Protein 4E8O (pdb70)

Radius of gyration: 21.88 Å; Cα contacts (8 Å, |Δi|>4): 557; chains: 2; bounding box: 46×59×56 Å

Secondary structure (DSSP, 8-state):
--EEEEPPTT-HHHHHHHHHHHS---HHHHHHHHHHHHT-TTEEEEEEE-TT--EEEEEEEEEE-S--TT--SSSEEEEEEEEE-GGGGGG-HHHHHHHHHHHHHHTTT--E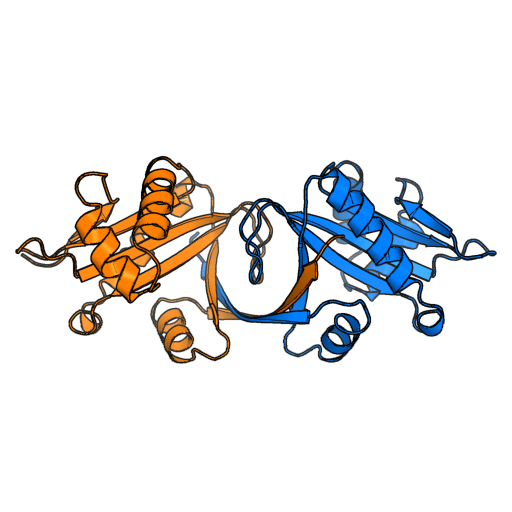EEEEEETT-HHHHHHHHHTT-EEEEEEEEEEEE--/---EEEE--GGGHHHHHHHHHHHS---HHHHHHHHHHHTT-TTEEEEEEE-TT--EEEEEEEEEE-SPPTT-SSSSEEEEEEEEE-GGGGGGTHHHHHHHHHHHHHHHTT--EEEEEEETT-HHHHHHHHHTT-EEEEEEEEEEEE--

CATH classification: 3.40.630.30

Structure (mmCIF, N/CA/C/O backbone):
data_4E8O
#
_entry.id   4E8O
#
_cell.length_a   39.963
_cell.length_b   46.048
_cell.length_c   46.082
_cell.angle_alpha   102.55
_cell.angle_beta   97.13
_cell.angle_gamma   111.21
#
_symmetry.space_group_name_H-M   'P 1'
#
loop_
_entity.id
_entity.type
_entity.pdbx_description
1 polymer "Aac(6')-Ih protein"
2 non-polymer 'CHLORIDE ION'
3 water water
#
loop_
_atom_site.group_PDB
_atom_site.id
_atom_site.type_symbol
_atom_site.label_atom_id
_atom_site.label_alt_id
_atom_site.label_comp_id
_atom_site.label_asym_id
_atom_site.label_entity_id
_atom_site.label_seq_id
_atom_site.pdbx_PDB_ins_code
_atom_site.Cartn_x
_atom_site.Cartn_y
_atom_site.Cartn_z
_atom_site.occupancy
_atom_site.B_iso_or_equiv
_atom_site.auth_seq_id
_atom_site.auth_comp_id
_atom_site.auth_asym_id
_atom_site.auth_atom_id
_atom_site.pdbx_PDB_model_num
ATOM 1 N N . GLY A 1 21 ? 5.238 -65.530 -0.078 1.00 80.47 0 GLY A N 1
ATOM 2 C CA . GLY A 1 21 ? 4.188 -64.632 0.360 1.00 78.79 0 GLY A CA 1
ATOM 3 C C . GLY A 1 21 ? 4.547 -63.177 0.132 1.00 74.34 0 GLY A C 1
ATOM 4 O O . GLY A 1 21 ? 4.926 -62.470 1.068 1.00 74.58 0 GLY A O 1
ATOM 5 N N . MET A 1 22 ? 4.438 -62.729 -1.115 1.00 70.78 1 MET A N 1
ATOM 6 C CA . MET A 1 22 ? 4.710 -61.337 -1.445 1.00 66.10 1 MET A CA 1
ATOM 7 C C . MET A 1 22 ? 3.683 -60.420 -0.784 1.00 64.05 1 MET A C 1
ATOM 8 O O . MET A 1 22 ? 2.496 -60.747 -0.729 1.00 65.72 1 MET A O 1
ATOM 13 N N . ASN A 1 23 ? 4.138 -59.280 -0.273 1.00 60.71 2 ASN A N 1
ATOM 14 C CA . ASN A 1 23 ? 3.222 -58.298 0.298 1.00 57.86 2 ASN A CA 1
ATOM 15 C C . ASN A 1 23 ? 3.245 -56.991 -0.488 1.00 51.17 2 ASN A C 1
ATOM 16 O O . ASN A 1 23 ? 4.314 -56.462 -0.794 1.00 48.68 2 ASN A O 1
ATOM 21 N N . ILE A 1 24 ? 2.061 -56.485 -0.823 1.00 48.48 3 ILE A N 1
ATOM 22 C CA . ILE A 1 24 ? 1.934 -55.224 -1.546 1.00 43.22 3 ILE A CA 1
ATOM 23 C C . ILE A 1 24 ? 1.478 -54.134 -0.585 1.00 41.76 3 ILE A C 1
ATOM 24 O O . ILE A 1 24 ? 0.468 -54.290 0.101 1.00 43.48 3 ILE A O 1
ATOM 29 N N . MET A 1 25 ? 2.223 -53.034 -0.525 1.00 38.98 4 MET A N 1
ATOM 30 C CA . MET A 1 25 ? 1.889 -51.962 0.407 1.00 38.72 4 MET A CA 1
ATOM 31 C C . MET A 1 25 ? 2.096 -50.587 -0.203 1.00 36.29 4 MET A C 1
ATOM 32 O O . MET A 1 25 ? 2.955 -50.412 -1.065 1.00 35.50 4 MET A O 1
ATOM 37 N N . PRO A 1 26 ? 1.296 -49.605 0.237 1.00 36.27 5 PRO A N 1
ATOM 38 C CA . PRO A 1 26 ? 1.568 -48.224 -0.163 1.00 34.94 5 PRO A CA 1
ATOM 39 C C . PRO A 1 26 ? 2.907 -47.783 0.426 1.00 36.29 5 PRO A C 1
ATOM 40 O O . PRO A 1 26 ? 3.307 -48.281 1.482 1.00 37.87 5 PRO A O 1
ATOM 44 N N . ILE A 1 27 ? 3.595 -46.868 -0.249 1.00 34.94 6 ILE A N 1
ATOM 45 C CA . ILE A 1 27 ? 4.949 -46.485 0.148 1.00 34.04 6 ILE A CA 1
ATOM 46 C C . ILE A 1 27 ? 4.957 -45.372 1.202 1.00 34.70 6 ILE A C 1
ATOM 47 O O . ILE A 1 27 ? 4.374 -44.304 0.991 1.00 34.32 6 ILE A O 1
ATOM 52 N N . SER A 1 28 ? 5.624 -45.633 2.327 1.00 36.57 7 SER A N 1
ATOM 53 C CA . SER A 1 28 ? 5.727 -44.672 3.429 1.00 39.49 7 SER A CA 1
ATOM 54 C C . SER A 1 28 ? 6.983 -43.820 3.280 1.00 40.29 7 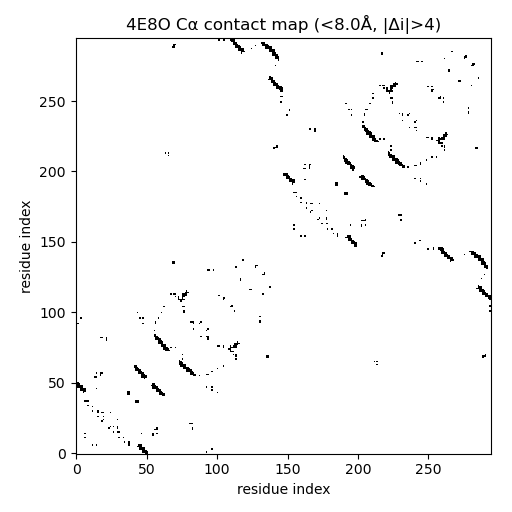SER A C 1
ATOM 55 O O . SER A 1 28 ? 7.870 -44.158 2.498 1.00 39.53 7 SER A O 1
ATOM 58 N N . GLU A 1 29 ? 7.068 -42.729 4.039 1.00 42.28 8 GLU A N 1
ATOM 59 C CA . GLU A 1 29 ? 8.181 -41.786 3.909 1.00 44.39 8 GLU A CA 1
ATOM 60 C C . GLU A 1 29 ? 9.529 -42.408 4.296 1.00 44.62 8 GLU A C 1
ATOM 61 O O . GLU A 1 29 ? 10.586 -41.836 4.017 1.00 45.29 8 GLU A O 1
ATOM 67 N N . SER A 1 30 ? 9.491 -43.583 4.925 1.00 44.24 9 SER A N 1
ATOM 68 C CA . SER A 1 30 ? 10.711 -44.262 5.364 1.00 45.14 9 SER A CA 1
ATOM 69 C C . SER A 1 30 ? 11.151 -45.390 4.424 1.00 42.84 9 SER A C 1
ATOM 70 O O . SER A 1 30 ? 12.081 -46.137 4.739 1.00 45.38 9 SER A O 1
ATOM 73 N N . GLN A 1 31 ? 10.488 -45.508 3.277 1.00 38.73 10 GLN A N 1
ATOM 74 C CA . GLN A 1 31 ? 10.806 -46.545 2.299 1.00 37.10 10 GLN A CA 1
ATOM 75 C C . GLN A 1 31 ? 11.271 -45.936 0.981 1.00 34.68 10 GLN A C 1
ATOM 76 O O . GLN A 1 31 ? 11.106 -46.539 -0.080 1.00 32.74 10 GLN A O 1
ATOM 82 N N . LEU A 1 32 ? 11.847 -44.737 1.056 1.00 34.82 11 LEU A N 1
ATOM 83 C CA . LEU A 1 32 ? 12.338 -44.042 -0.132 1.00 33.07 11 LEU A CA 1
ATOM 84 C C . LEU A 1 32 ? 13.490 -44.809 -0.776 1.00 33.03 11 LEU A C 1
ATOM 85 O O . LEU A 1 32 ? 13.667 -44.764 -1.989 1.00 32.65 11 LEU A O 1
ATOM 90 N N . SER A 1 33 ? 14.261 -45.522 0.040 1.00 34.40 12 SER A N 1
ATOM 91 C CA . SER A 1 33 ? 15.419 -46.274 -0.444 1.00 34.63 12 SER A CA 1
ATOM 92 C C . SER A 1 33 ? 15.015 -47.348 -1.454 1.00 33.61 12 SER A C 1
ATOM 93 O O . SER A 1 33 ? 15.508 -47.362 -2.587 1.00 33.38 12 SER A O 1
ATOM 96 N N . ASP A 1 34 ? 14.117 -48.242 -1.044 1.00 32.92 13 ASP A N 1
ATOM 97 C CA . ASP A 1 34 ? 13.624 -49.303 -1.922 1.00 31.81 13 ASP A CA 1
ATOM 98 C C . ASP A 1 34 ? 12.907 -48.741 -3.144 1.00 32.51 13 ASP A C 1
ATOM 99 O O . ASP A 1 34 ? 13.060 -49.246 -4.262 1.00 33.75 13 ASP A O 1
ATOM 104 N N . TRP A 1 35 ? 12.117 -47.696 -2.919 1.00 31.19 14 TRP A N 1
ATOM 105 C CA . TRP A 1 35 ? 11.388 -47.027 -3.984 1.00 29.37 14 TRP A CA 1
ATOM 106 C C . TRP A 1 35 ? 12.355 -46.403 -4.980 1.00 31.00 14 TRP A C 1
ATOM 107 O O . TRP A 1 35 ? 12.208 -46.592 -6.184 1.00 30.99 14 TRP A O 1
ATOM 118 N N . LEU A 1 36 ? 13.350 -45.675 -4.477 1.00 32.93 15 LEU A N 1
ATOM 119 C CA . LEU A 1 36 ? 14.349 -45.032 -5.336 1.00 34.69 15 LEU A CA 1
ATOM 120 C C . LEU A 1 36 ? 15.100 -46.052 -6.185 1.00 35.86 15 LEU A C 1
ATOM 121 O O . LEU A 1 36 ? 15.277 -45.863 -7.390 1.00 35.22 15 LEU A O 1
ATOM 126 N N . ALA A 1 37 ? 15.529 -47.135 -5.544 1.00 37.35 16 ALA A N 1
ATOM 127 C CA . ALA A 1 37 ? 16.307 -48.180 -6.204 1.00 40.15 16 ALA A CA 1
ATOM 128 C C . ALA A 1 37 ? 15.579 -48.798 -7.401 1.00 40.13 16 ALA A C 1
ATOM 129 O O . ALA A 1 37 ? 16.196 -49.091 -8.424 1.00 42.48 16 ALA A O 1
ATOM 131 N N . LEU A 1 38 ? 14.272 -49.001 -7.269 1.00 37.88 17 LEU A N 1
ATOM 132 C CA . LEU A 1 38 ? 13.470 -49.552 -8.357 1.00 37.08 17 LEU A CA 1
ATOM 133 C C . LEU A 1 38 ? 13.076 -48.462 -9.351 1.00 36.67 17 LEU A C 1
ATOM 134 O O . LEU A 1 38 ? 12.978 -48.708 -10.555 1.00 37.17 17 LEU A O 1
ATOM 139 N N . ARG A 1 39 ? 12.865 -47.254 -8.833 1.00 35.47 18 ARG A N 1
ATOM 140 C CA . ARG A 1 39 ? 12.479 -46.101 -9.645 1.00 35.85 18 ARG A CA 1
ATOM 141 C C . ARG A 1 39 ? 13.617 -45.648 -10.557 1.00 37.50 18 ARG A C 1
ATOM 142 O O . ARG A 1 39 ? 13.373 -45.114 -11.638 1.00 37.38 18 ARG A O 1
ATOM 150 N N . CYS A 1 40 ? 14.858 -45.860 -10.118 1.00 39.74 19 CYS A N 1
ATOM 151 C CA . CYS A 1 40 ? 16.034 -45.517 -10.923 1.00 44.02 19 CYS A CA 1
ATOM 152 C C . CYS A 1 40 ? 16.230 -46.480 -12.091 1.00 46.47 19 CYS A C 1
ATOM 153 O O . CYS A 1 40 ? 16.752 -46.096 -13.135 1.00 49.27 19 CYS A O 1
ATOM 156 N N . LEU A 1 41 ? 15.817 -47.731 -11.912 1.00 45.92 20 LEU A N 1
ATOM 157 C CA . LEU A 1 41 ? 15.900 -48.721 -12.982 1.00 47.02 20 LEU A CA 1
ATOM 158 C C . LEU A 1 41 ? 14.856 -48.426 -14.054 1.00 45.86 20 LEU A C 1
ATOM 159 O O . LEU A 1 41 ? 15.128 -48.538 -15.252 1.00 47.26 20 LEU A O 1
ATOM 164 N N . LEU A 1 42 ? 13.660 -48.045 -13.613 1.00 43.12 21 LEU A N 1
ATOM 165 C CA . LEU A 1 42 ? 12.575 -47.700 -14.528 1.00 42.09 21 LEU A CA 1
ATOM 166 C C . LEU A 1 42 ? 12.864 -46.390 -15.258 1.00 43.79 21 LEU A C 1
ATOM 167 O O . LEU A 1 42 ? 12.721 -46.310 -16.478 1.00 45.85 21 LEU A O 1
ATOM 172 N N . TRP A 1 43 ? 13.280 -45.373 -14.505 1.00 43.56 22 TRP A N 1
ATOM 173 C CA . TRP A 1 43 ? 13.589 -44.063 -15.071 1.00 45.25 22 TRP A CA 1
ATOM 174 C C . TRP A 1 43 ? 14.944 -43.548 -14.576 1.00 47.36 22 TRP A C 1
ATOM 175 O O . TRP A 1 43 ? 15.002 -42.800 -13.597 1.00 46.81 22 TRP A O 1
ATOM 186 N N . PRO A 1 44 ? 16.039 -43.942 -15.253 1.00 49.85 23 PRO A N 1
ATOM 187 C CA . PRO A 1 44 ? 17.375 -43.464 -14.870 1.00 52.64 23 PRO A CA 1
ATOM 188 C C . PRO A 1 44 ? 17.470 -41.935 -14.854 1.00 54.83 23 PRO A C 1
ATOM 189 O O . PRO A 1 44 ? 17.351 -41.290 -15.898 1.00 57.41 23 PRO A O 1
ATOM 193 N N . ASP A 1 45 ? 17.662 -41.376 -13.662 1.00 54.53 24 ASP A N 1
ATOM 194 C CA . ASP A 1 45 ? 17.858 -39.942 -13.463 1.00 57.19 24 ASP A CA 1
ATOM 195 C C . ASP A 1 45 ? 18.700 -39.778 -12.199 1.00 57.39 24 ASP A C 1
ATOM 196 O O . ASP A 1 45 ? 19.157 -40.768 -11.620 1.00 56.08 24 ASP A O 1
ATOM 201 N N . HIS A 1 46 ? 18.900 -38.541 -11.758 1.00 58.74 25 HIS A N 1
ATOM 202 C CA . HIS A 1 46 ? 19.705 -38.301 -10.564 1.00 59.10 25 HIS A CA 1
ATOM 203 C C . HIS A 1 46 ? 18.876 -38.360 -9.275 1.00 55.66 25 HIS A C 1
ATOM 204 O O . HIS A 1 46 ? 17.689 -38.021 -9.271 1.00 52.73 25 HIS A O 1
ATOM 211 N N . GLU A 1 47 ? 19.516 -38.806 -8.194 1.00 56.15 26 GLU A N 1
ATOM 212 C CA . GLU A 1 47 ? 18.822 -39.187 -6.962 1.00 53.48 26 GLU A CA 1
ATOM 213 C C . GLU A 1 47 ? 18.007 -38.070 -6.314 1.00 51.29 26 GLU A C 1
ATOM 214 O O . GLU A 1 47 ? 16.868 -38.290 -5.900 1.00 47.46 26 GLU A O 1
ATOM 220 N N . ASP A 1 48 ? 18.592 -36.879 -6.218 1.00 54.13 27 ASP A N 1
ATOM 221 C CA . ASP A 1 48 ? 17.909 -35.753 -5.583 1.00 54.22 27 ASP A CA 1
ATOM 222 C C . ASP A 1 48 ? 16.682 -35.284 -6.375 1.00 52.27 27 ASP A C 1
ATOM 223 O O . ASP A 1 48 ? 15.717 -34.789 -5.790 1.00 50.52 27 ASP A O 1
ATOM 228 N N . VAL A 1 49 ? 16.723 -35.447 -7.697 1.00 53.32 28 VAL A N 1
ATOM 229 C CA . VAL A 1 49 ? 15.566 -35.165 -8.547 1.00 52.99 28 VAL A CA 1
ATOM 230 C C . VAL A 1 49 ? 14.424 -36.123 -8.214 1.00 49.46 28 VAL A C 1
ATOM 231 O O . VAL A 1 49 ? 13.311 -35.695 -7.898 1.00 48.32 28 VAL A O 1
ATOM 235 N N . HIS A 1 50 ? 14.714 -37.419 -8.307 1.00 48.29 29 HIS A N 1
ATOM 236 C CA . HIS A 1 50 ? 13.783 -38.477 -7.919 1.00 45.13 29 HIS A CA 1
ATOM 237 C C . HIS A 1 50 ? 13.196 -38.217 -6.534 1.00 42.83 29 HIS A C 1
ATOM 238 O O . HIS A 1 50 ? 11.977 -38.143 -6.365 1.00 40.18 29 HIS A O 1
ATOM 245 N N . LEU A 1 51 ? 14.084 -38.080 -5.553 1.00 44.18 30 LEU A N 1
ATOM 246 C CA . LEU A 1 51 ? 13.708 -37.997 -4.141 1.00 43.38 30 LEU A CA 1
ATOM 247 C C . LEU A 1 51 ? 12.682 -36.919 -3.803 1.00 43.85 30 LEU A C 1
ATOM 248 O O . LEU A 1 51 ? 11.721 -37.182 -3.080 1.00 42.44 30 LEU A O 1
ATOM 253 N N . GLN A 1 52 ? 12.888 -35.708 -4.311 1.00 47.53 31 GLN A N 1
ATOM 254 C CA . GLN A 1 52 ? 11.978 -34.607 -4.006 1.00 50.53 31 GLN A CA 1
ATOM 255 C C . GLN A 1 52 ? 10.656 -34.733 -4.758 1.00 48.71 31 GLN A C 1
ATOM 256 O O . GLN A 1 52 ? 9.625 -34.239 -4.300 1.00 48.70 31 GLN A O 1
ATOM 262 N N . GLU A 1 53 ? 10.687 -35.388 -5.915 1.00 47.94 32 GLU A N 1
ATOM 263 C CA . GLU A 1 53 ? 9.456 -35.718 -6.614 1.00 46.38 32 GLU A CA 1
ATOM 264 C C . GLU A 1 53 ? 8.708 -36.765 -5.796 1.00 41.72 32 GLU A C 1
ATOM 265 O O . GLU A 1 53 ? 7.490 -36.680 -5.623 1.00 40.09 32 GLU A O 1
ATOM 271 N N . MET A 1 54 ? 9.454 -37.743 -5.281 1.00 39.76 33 MET A N 1
ATOM 272 C CA . MET A 1 54 ? 8.882 -38.838 -4.501 1.00 36.76 33 MET A CA 1
ATOM 273 C C . MET A 1 54 ? 8.225 -38.345 -3.217 1.00 36.86 33 MET A C 1
ATOM 274 O O . MET A 1 54 ? 7.149 -38.818 -2.849 1.00 36.35 33 MET A O 1
ATOM 279 N N . ARG A 1 55 ? 8.868 -37.399 -2.537 1.00 38.04 34 ARG A N 1
ATOM 280 C CA . ARG A 1 55 ? 8.325 -36.862 -1.290 1.00 38.90 34 ARG A CA 1
ATOM 281 C C . ARG A 1 55 ? 7.007 -36.122 -1.507 1.00 39.82 34 ARG A C 1
ATOM 282 O O . ARG A 1 55 ? 6.117 -36.181 -0.660 1.00 40.06 34 ARG A O 1
ATOM 290 N N . GLN A 1 56 ? 6.886 -35.428 -2.637 1.00 41.61 35 GLN A N 1
ATOM 291 C CA . GLN A 1 56 ? 5.659 -34.708 -2.972 1.00 42.66 35 GLN A CA 1
ATOM 292 C C . GLN A 1 56 ? 4.514 -35.680 -3.242 1.00 40.13 35 GLN A C 1
ATOM 293 O O . GLN A 1 56 ? 3.393 -35.476 -2.771 1.00 41.13 35 GLN A O 1
ATOM 299 N N . LEU A 1 57 ? 4.810 -36.736 -3.998 1.00 37.32 36 LEU A N 1
ATOM 300 C CA . LEU A 1 57 ? 3.816 -37.731 -4.402 1.00 34.99 36 LEU A CA 1
ATOM 301 C C . LEU A 1 57 ? 3.074 -38.358 -3.222 1.00 35.44 36 LEU A C 1
ATOM 302 O O . LEU A 1 57 ? 1.863 -38.578 -3.283 1.00 34.94 36 LEU A O 1
ATOM 307 N N . ILE A 1 58 ? 3.817 -38.637 -2.155 1.00 36.39 37 ILE A N 1
ATOM 308 C CA . ILE A 1 58 ? 3.304 -39.343 -0.985 1.00 37.41 37 ILE A CA 1
ATOM 309 C C . ILE A 1 58 ? 2.129 -38.609 -0.332 1.00 39.92 37 ILE A C 1
ATOM 310 O O . ILE A 1 58 ? 1.213 -39.239 0.201 1.00 42.45 37 ILE A O 1
ATOM 315 N N . THR A 1 59 ? 2.143 -37.281 -0.409 1.00 39.71 38 THR A N 1
ATOM 316 C CA . THR A 1 59 ? 1.119 -36.455 0.228 1.00 40.54 38 THR A CA 1
ATOM 317 C C . THR A 1 59 ? -0.088 -36.195 -0.672 1.00 39.67 38 THR A C 1
ATOM 318 O O . THR A 1 59 ? -1.058 -35.568 -0.243 1.00 40.71 38 THR A O 1
ATOM 322 N N . GLN A 1 60 ? -0.028 -36.667 -1.914 1.00 37.50 39 GLN A N 1
ATOM 323 C CA . GLN A 1 60 ? -1.069 -36.355 -2.891 1.00 37.58 39 GLN A CA 1
ATOM 324 C C . GLN A 1 60 ? -2.212 -37.369 -2.921 1.00 36.62 39 GLN A C 1
ATOM 325 O O . GLN A 1 60 ? -1.992 -38.570 -3.063 1.00 34.87 39 GLN A O 1
ATOM 331 N N . ALA A 1 61 ? -3.434 -36.863 -2.791 1.00 39.16 40 ALA A N 1
ATOM 332 C CA . ALA A 1 61 ? -4.630 -37.698 -2.753 1.00 39.64 40 ALA A CA 1
ATOM 333 C C . ALA A 1 61 ? -4.958 -38.337 -4.101 1.00 38.72 40 ALA A C 1
ATOM 334 O O . ALA A 1 61 ? -5.573 -39.402 -4.148 1.00 39.23 40 ALA A O 1
ATOM 336 N N . HIS A 1 62 ? -4.560 -37.687 -5.193 1.00 38.59 41 HIS A N 1
ATOM 337 C CA . HIS A 1 62 ? -4.816 -38.219 -6.532 1.00 37.20 41 HIS A CA 1
ATOM 338 C C . HIS A 1 62 ? -3.712 -39.171 -7.000 1.00 33.59 41 HIS A C 1
ATOM 339 O O . HIS A 1 62 ? -3.693 -39.587 -8.160 1.00 32.76 41 HIS A O 1
ATOM 346 N N . ARG A 1 63 ? -2.796 -39.518 -6.100 1.00 31.80 42 ARG A N 1
ATOM 347 C CA . ARG A 1 63 ? -1.675 -40.384 -6.456 1.00 29.60 42 ARG A CA 1
ATOM 348 C C . ARG A 1 63 ? -1.655 -41.675 -5.648 1.00 28.68 42 ARG A C 1
ATOM 349 O O . ARG A 1 63 ? -2.102 -41.711 -4.499 1.00 29.61 42 ARG A O 1
ATOM 357 N N . LEU A 1 64 ? -1.146 -42.739 -6.265 1.00 27.11 43 LEU A N 1
ATOM 358 C CA . LEU A 1 64 ? -0.953 -44.011 -5.579 1.00 26.44 43 LEU A CA 1
ATOM 359 C C . LEU A 1 64 ? 0.407 -44.569 -5.957 1.00 26.00 43 LEU A C 1
ATOM 360 O O . LEU A 1 64 ? 0.740 -44.655 -7.141 1.00 25.06 43 LEU A O 1
ATOM 365 N N . GLN A 1 65 ? 1.198 -44.938 -4.957 1.00 25.72 44 GLN A N 1
ATOM 366 C CA . GLN A 1 65 ? 2.487 -45.567 -5.220 1.00 25.88 44 GLN A CA 1
ATOM 367 C C . GLN A 1 65 ? 2.665 -46.793 -4.334 1.00 27.25 44 GLN A C 1
ATOM 368 O O . GLN A 1 65 ? 2.509 -46.723 -3.115 1.00 28.74 44 GLN A O 1
ATOM 374 N N . LEU A 1 66 ? 2.976 -47.924 -4.957 1.00 27.59 45 LEU A N 1
ATOM 375 C CA . LEU A 1 66 ? 3.031 -49.189 -4.239 1.00 28.51 45 LEU A CA 1
ATOM 376 C C . LEU A 1 66 ? 4.395 -49.858 -4.357 1.00 27.44 45 LEU A C 1
ATOM 377 O O . LEU A 1 66 ? 5.118 -49.642 -5.330 1.00 25.62 45 LEU A O 1
ATOM 382 N N . LEU A 1 67 ? 4.739 -50.656 -3.348 1.00 28.21 46 LEU A N 1
ATOM 383 C CA . LEU A 1 67 ? 5.911 -51.522 -3.386 1.00 29.19 46 LEU A CA 1
ATOM 384 C C . LEU A 1 67 ? 5.465 -52.944 -3.075 1.00 31.38 46 LEU A C 1
ATOM 385 O O . LEU A 1 67 ? 4.560 -53.151 -2.261 1.00 32.76 46 LEU A O 1
ATOM 390 N N . ALA A 1 68 ? 6.083 -53.920 -3.731 1.00 32.40 47 ALA A N 1
ATOM 391 C CA . ALA A 1 68 ? 5.851 -55.323 -3.400 1.00 34.83 47 ALA A CA 1
ATOM 392 C C . ALA A 1 68 ? 7.056 -55.867 -2.640 1.00 37.80 47 ALA A C 1
ATOM 393 O O . ALA A 1 68 ? 8.197 -55.683 -3.067 1.00 37.05 47 ALA A O 1
ATOM 395 N N . TYR A 1 69 ? 6.805 -56.530 -1.515 1.00 41.62 48 TYR A N 1
ATOM 396 C CA . TYR A 1 69 ? 7.884 -57.067 -0.692 1.00 45.87 48 TYR A CA 1
ATOM 397 C C . TYR A 1 69 ? 7.780 -58.583 -0.554 1.00 51.46 48 TYR A C 1
ATOM 398 O O . TYR A 1 69 ? 6.686 -59.123 -0.423 1.00 52.94 48 TYR A O 1
ATOM 407 N N . THR A 1 70 ? 8.920 -59.267 -0.586 1.00 55.70 49 THR A N 1
ATOM 408 C CA . THR A 1 70 ? 8.936 -60.716 -0.409 1.00 60.96 49 THR A CA 1
ATOM 409 C C . THR A 1 70 ? 8.926 -61.087 1.065 1.00 66.24 49 THR A C 1
ATOM 410 O O . THR A 1 70 ? 8.609 -60.266 1.929 1.00 65.42 49 THR A O 1
ATOM 414 N N . ASP A 1 71 ? 9.279 -62.342 1.329 1.00 72.26 50 ASP A N 1
ATOM 415 C CA . ASP A 1 71 ? 9.473 -62.858 2.676 1.00 78.14 50 ASP A CA 1
ATOM 416 C C . ASP A 1 71 ? 10.644 -62.172 3.373 1.00 78.34 50 ASP A C 1
ATOM 417 O O . ASP A 1 71 ? 10.531 -61.738 4.520 1.00 80.16 50 ASP A O 1
ATOM 422 N N . THR A 1 72 ? 11.768 -62.070 2.665 1.00 76.63 51 THR A N 1
ATOM 423 C CA . THR A 1 72 ? 13.008 -61.523 3.215 1.00 76.71 51 THR A CA 1
ATOM 424 C C . THR A 1 72 ? 12.897 -60.002 3.328 1.00 71.76 51 THR A C 1
ATOM 425 O O . THR A 1 72 ? 13.869 -59.310 3.642 1.00 71.69 51 THR A O 1
ATOM 429 N N . GLN A 1 73 ? 11.689 -59.501 3.087 1.00 68.25 52 GLN A N 1
ATOM 430 C CA . GLN A 1 73 ? 11.422 -58.071 2.988 1.00 63.76 52 GLN A CA 1
ATOM 431 C C . GLN A 1 73 ? 12.320 -57.420 1.946 1.00 58.28 52 GLN A C 1
ATOM 432 O O . GLN A 1 73 ? 12.894 -56.358 2.181 1.00 56.37 52 GLN A O 1
ATOM 438 N N . GLN A 1 74 ? 12.440 -58.074 0.795 1.00 56.54 53 GLN A N 1
ATOM 439 C CA . GLN A 1 74 ? 13.172 -57.509 -0.327 1.00 53.68 53 GLN A CA 1
ATOM 440 C C . GLN A 1 74 ? 12.174 -56.854 -1.268 1.00 47.84 53 GLN A C 1
ATOM 441 O O . GLN A 1 74 ? 11.197 -57.480 -1.686 1.00 47.25 53 GLN A O 1
ATOM 447 N N . ALA A 1 75 ? 12.408 -55.585 -1.582 1.00 43.95 54 ALA A N 1
ATOM 448 C CA . ALA A 1 75 ? 11.558 -54.871 -2.527 1.00 40.10 54 ALA A CA 1
ATOM 449 C C . ALA A 1 75 ? 11.815 -55.399 -3.934 1.00 39.18 54 ALA A C 1
ATOM 450 O O . ALA A 1 75 ? 12.939 -55.326 -4.436 1.00 39.53 54 ALA A O 1
ATOM 452 N N . ILE A 1 76 ? 10.770 -55.935 -4.563 1.00 38.29 55 ILE A N 1
ATOM 453 C CA . ILE A 1 76 ? 10.913 -56.606 -5.855 1.00 38.81 55 ILE A CA 1
ATOM 454 C C . ILE A 1 76 ? 10.071 -55.988 -6.970 1.00 36.38 55 ILE A C 1
ATOM 455 O O . ILE A 1 76 ? 10.234 -56.333 -8.144 1.00 37.31 55 ILE A O 1
ATOM 460 N N . ALA A 1 77 ? 9.178 -55.074 -6.604 1.00 33.87 56 ALA A N 1
ATOM 461 C CA . ALA A 1 77 ? 8.331 -54.410 -7.587 1.00 31.60 56 ALA A CA 1
ATOM 462 C C . ALA A 1 77 ? 7.812 -53.075 -7.072 1.00 29.07 56 ALA A C 1
ATOM 463 O O . ALA A 1 77 ? 7.636 -52.894 -5.868 1.00 29.23 56 ALA A O 1
ATOM 465 N N . MET A 1 78 ? 7.559 -52.149 -7.992 1.00 27.74 57 MET A N 1
ATOM 466 C CA . MET A 1 78 ? 6.958 -50.864 -7.644 1.00 27.42 57 MET A CA 1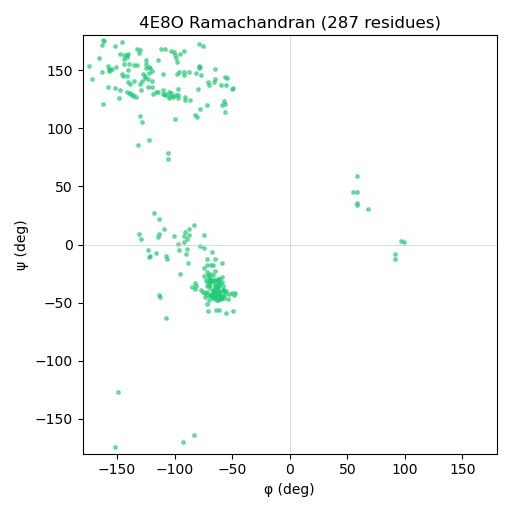
ATOM 467 C C . MET A 1 78 ? 5.944 -50.469 -8.702 1.00 26.60 57 MET A C 1
ATOM 468 O O . MET A 1 78 ? 6.043 -50.899 -9.853 1.00 28.68 57 MET A O 1
ATOM 473 N N . LEU A 1 79 ? 4.977 -49.644 -8.313 1.00 24.85 58 LEU A N 1
ATOM 474 C CA . LEU A 1 79 ? 4.005 -49.106 -9.256 1.00 24.25 58 LEU A CA 1
ATOM 475 C C . LEU A 1 79 ? 3.648 -47.692 -8.838 1.00 23.57 58 LEU A C 1
ATOM 476 O O . LEU A 1 79 ? 3.578 -47.389 -7.643 1.00 23.78 58 LEU A O 1
ATOM 481 N N . GLU A 1 80 ? 3.417 -46.830 -9.823 1.00 24.07 59 GLU A N 1
ATOM 482 C CA . GLU A 1 80 ? 2.875 -45.504 -9.560 1.00 23.67 59 GLU A CA 1
ATOM 483 C C . GLU A 1 80 ? 1.663 -45.278 -10.454 1.00 21.79 59 GLU A C 1
ATOM 484 O O . GLU A 1 80 ? 1.658 -45.690 -11.613 1.00 21.45 59 GLU A O 1
ATOM 490 N N . ALA A 1 81 ? 0.632 -44.635 -9.917 1.00 21.01 60 ALA A N 1
ATOM 491 C CA . ALA A 1 81 ? -0.547 -44.320 -10.717 1.00 20.62 60 ALA A CA 1
ATOM 492 C C . ALA A 1 81 ? -1.168 -43.011 -10.255 1.00 20.93 60 ALA A C 1
ATOM 493 O O . ALA A 1 81 ? -0.870 -42.525 -9.157 1.00 21.52 60 ALA A O 1
ATOM 495 N N . SER A 1 82 ? -2.032 -42.444 -11.093 1.00 20.32 61 SER A N 1
ATOM 496 C CA . SER A 1 82 ? -2.671 -41.173 -10.780 1.00 22.55 61 SER A CA 1
ATOM 497 C C . SER A 1 82 ? -4.124 -41.153 -11.229 1.00 23.71 61 SER A C 1
ATOM 498 O O . SER A 1 82 ? -4.545 -41.986 -12.036 1.00 24.28 61 SER A O 1
ATOM 501 N N . ILE A 1 83 ? -4.887 -40.202 -10.694 1.00 23.33 62 ILE A N 1
ATOM 502 C CA . ILE A 1 83 ? -6.214 -39.909 -11.213 1.00 24.08 62 ILE A CA 1
ATOM 503 C C . ILE A 1 83 ? -6.076 -38.700 -12.133 1.00 24.76 62 ILE A C 1
ATOM 504 O O . ILE A 1 83 ? -5.486 -37.688 -11.741 1.00 25.34 62 ILE A O 1
ATOM 509 N N . ARG A 1 84 ? -6.588 -38.813 -13.358 1.00 24.88 63 ARG A N 1
ATOM 510 C CA . ARG A 1 84 ? -6.489 -37.734 -14.344 1.00 24.21 63 ARG A CA 1
ATOM 511 C C . ARG A 1 84 ? -7.852 -37.086 -14.566 1.00 26.03 63 ARG A C 1
ATOM 512 O O . ARG A 1 84 ? -8.843 -37.778 -14.812 1.00 26.32 63 ARG A O 1
ATOM 520 N N . TYR A 1 85 ? -7.901 -35.758 -14.490 1.00 26.66 64 TYR A N 1
ATOM 521 C CA . TYR A 1 85 ? -9.159 -35.039 -14.653 1.00 29.36 64 TYR A CA 1
ATOM 522 C C . TYR A 1 85 ? -9.235 -34.327 -16.002 1.00 29.43 64 TYR A C 1
ATOM 523 O O . TYR A 1 85 ? -10.304 -33.882 -16.421 1.00 31.07 64 TYR A O 1
ATOM 532 N N . GLU A 1 86 ? -8.099 -34.247 -16.689 1.00 27.30 65 GLU A N 1
ATOM 533 C CA . GLU A 1 86 ? -8.053 -33.694 -18.037 1.00 27.64 65 GLU A CA 1
ATOM 534 C C . GLU A 1 86 ? -8.064 -34.842 -19.044 1.00 27.84 65 GLU A C 1
ATOM 535 O O . GLU A 1 86 ? -7.731 -35.980 -18.694 1.00 26.32 65 GLU A O 1
ATOM 541 N N . TYR A 1 87 ? -8.428 -34.544 -20.289 1.00 29.41 66 TYR A N 1
ATOM 542 C CA . TYR A 1 87 ? -8.630 -35.592 -21.292 1.00 30.17 66 TYR A CA 1
ATOM 543 C C . TYR A 1 87 ? -7.422 -36.496 -21.535 1.00 29.33 66 TYR A C 1
ATOM 544 O O . TYR A 1 87 ? -6.333 -36.024 -21.872 1.00 29.84 66 TYR A O 1
ATOM 553 N N . VAL A 1 88 ? -7.631 -37.799 -21.360 1.00 29.08 67 VAL A N 1
ATOM 554 C CA . VAL A 1 88 ? -6.623 -38.807 -21.683 1.00 27.60 67 VAL A CA 1
ATOM 555 C C . VAL A 1 88 ? -7.020 -39.518 -22.974 1.00 27.59 67 VAL A C 1
ATOM 556 O O . VAL A 1 88 ? -8.150 -39.999 -23.100 1.00 27.90 67 VAL A O 1
ATOM 560 N N . ASN A 1 89 ? -6.097 -39.566 -23.933 1.00 27.58 68 ASN A N 1
ATOM 561 C CA . ASN A 1 89 ? -6.338 -40.215 -25.224 1.00 28.27 68 ASN A CA 1
ATOM 562 C C . ASN A 1 89 ? -6.899 -41.642 -25.117 1.00 28.29 68 ASN A C 1
ATOM 563 O O . ASN A 1 89 ? -6.414 -42.457 -24.320 1.00 25.75 68 ASN A O 1
ATOM 568 N N . GLY A 1 90 ? -7.925 -41.937 -25.913 1.00 28.83 69 GLY A N 1
ATOM 569 C CA . GLY A 1 90 ? -8.476 -43.281 -25.970 1.00 29.49 69 GLY A CA 1
ATOM 570 C C . GLY A 1 90 ? -9.615 -43.553 -25.005 1.00 29.80 69 GLY A C 1
ATOM 571 O O . GLY A 1 90 ? -10.306 -44.565 -25.128 1.00 30.82 69 GLY A O 1
ATOM 572 N N . THR A 1 91 ? -9.813 -42.651 -24.048 1.00 29.32 70 THR A N 1
ATOM 573 C CA . THR A 1 91 ? -10.864 -42.806 -23.045 1.00 31.44 70 THR A CA 1
ATOM 574 C C . THR A 1 91 ? -12.135 -42.063 -23.457 1.00 34.01 70 THR A C 1
ATOM 575 O O . THR A 1 91 ? -12.100 -41.217 -24.351 1.00 33.52 70 THR A O 1
ATOM 579 N N . GLN A 1 92 ? -13.254 -42.387 -22.813 1.00 37.21 71 GLN A N 1
ATOM 580 C CA . GLN A 1 92 ? -14.512 -41.677 -23.052 1.00 40.63 71 GLN A CA 1
ATOM 581 C C . GLN A 1 92 ? -15.162 -41.253 -21.738 1.00 40.87 71 GLN A C 1
ATOM 582 O O . GLN A 1 92 ? -16.301 -40.781 -21.717 1.00 43.66 71 GLN A O 1
ATOM 588 N N . THR A 1 93 ? -14.423 -41.421 -20.644 1.00 38.35 72 THR A N 1
ATOM 589 C CA . THR A 1 93 ? -14.878 -40.993 -19.327 1.00 38.09 72 THR A CA 1
ATOM 590 C C . THR A 1 93 ? -13.855 -40.067 -18.683 1.00 36.99 72 THR A C 1
ATOM 591 O O . THR A 1 93 ? -12.678 -40.058 -19.057 1.00 33.86 72 THR A O 1
ATOM 595 N N . SER A 1 94 ? -14.318 -39.281 -17.719 1.00 39.72 73 SER A N 1
ATOM 596 C CA . SER A 1 94 ? -13.438 -38.469 -16.891 1.00 39.50 73 SER A CA 1
ATOM 597 C C . SER A 1 94 ? -14.055 -38.361 -15.510 1.00 40.13 73 SER A C 1
ATOM 598 O O . SER A 1 94 ? -15.253 -38.096 -15.387 1.00 42.84 73 SER A O 1
ATOM 601 N N . PRO A 1 95 ? -13.248 -38.580 -14.459 1.00 37.94 74 PRO A N 1
ATOM 602 C CA . PRO A 1 95 ? -11.816 -38.899 -14.528 1.00 34.51 74 PRO A CA 1
ATOM 603 C C . PRO A 1 95 ? -11.536 -40.361 -14.872 1.00 32.29 74 PRO A C 1
ATOM 604 O O . PRO A 1 95 ? -12.471 -41.163 -14.943 1.00 31.96 74 PRO A O 1
ATOM 608 N N . VAL A 1 96 ? -10.260 -40.679 -15.098 1.00 30.40 75 VAL A N 1
ATOM 609 C CA . VAL A 1 96 ? -9.799 -42.048 -15.325 1.00 29.30 75 VAL A CA 1
ATOM 610 C C . VAL A 1 96 ? -8.569 -42.309 -14.458 1.00 27.88 75 VAL A C 1
ATOM 611 O O . VAL A 1 96 ? -7.858 -41.373 -14.102 1.00 27.42 75 VAL A O 1
ATOM 615 N N . ALA A 1 97 ? -8.306 -43.566 -14.113 1.00 27.22 76 ALA A N 1
ATOM 616 C CA . ALA A 1 97 ? -7.036 -43.898 -13.475 1.00 26.65 76 ALA A CA 1
ATOM 617 C C . ALA A 1 97 ? -5.982 -43.933 -14.575 1.00 25.97 76 ALA A C 1
ATOM 618 O O . ALA A 1 97 ? -6.307 -44.196 -15.731 1.00 26.50 76 ALA A O 1
ATOM 620 N N . PHE A 1 98 ? -4.725 -43.667 -14.234 1.00 24.91 77 PHE A N 1
ATOM 621 C CA . PHE A 1 98 ? -3.662 -43.702 -15.236 1.00 23.58 77 PHE A CA 1
ATOM 622 C C . PHE A 1 98 ? -2.418 -44.362 -14.662 1.00 23.11 77 PHE A C 1
ATOM 623 O O . PHE A 1 98 ? -1.961 -43.993 -13.574 1.00 24.33 77 PHE A O 1
ATOM 631 N N . LEU A 1 99 ? -1.876 -45.342 -15.382 1.00 22.47 78 LEU A N 1
ATOM 632 C CA . LEU A 1 99 ? -0.663 -46.025 -14.935 1.00 24.03 78 LEU A CA 1
ATOM 633 C C . LEU A 1 99 ? 0.544 -45.167 -15.302 1.00 25.30 78 LEU A C 1
ATOM 634 O O . LEU A 1 99 ? 0.877 -45.018 -16.478 1.00 25.25 78 LEU A O 1
ATOM 639 N N . GLU A 1 100 ? 1.182 -44.584 -14.293 1.00 26.09 79 GLU A N 1
ATOM 640 C CA . GLU A 1 100 ? 2.314 -43.694 -14.521 1.00 24.59 79 GLU A CA 1
ATOM 641 C C . GLU A 1 100 ? 3.587 -44.497 -14.728 1.00 24.45 79 GLU A C 1
ATOM 642 O O . GLU A 1 100 ? 4.450 -44.122 -15.522 1.00 23.59 79 GLU A O 1
ATOM 648 N N . GLY A 1 101 ? 3.697 -45.609 -14.010 1.00 25.46 80 GLY A N 1
ATOM 649 C CA . GLY A 1 101 ? 4.855 -46.470 -14.133 1.00 26.63 80 GLY A CA 1
ATOM 650 C C . GLY A 1 101 ? 4.704 -47.744 -13.334 1.00 28.56 80 GLY A C 1
ATOM 651 O O . GLY A 1 101 ? 3.972 -47.788 -12.340 1.00 27.93 80 GLY A O 1
ATOM 652 N N . ILE A 1 102 ? 5.398 -48.786 -13.780 1.00 30.04 81 ILE A N 1
ATOM 653 C CA . ILE A 1 102 ? 5.419 -50.059 -13.082 1.00 33.17 81 ILE A CA 1
ATOM 654 C C . ILE A 1 102 ? 6.740 -50.759 -13.387 1.00 34.53 81 ILE A C 1
ATOM 655 O O . ILE A 1 102 ? 7.187 -50.767 -14.535 1.00 34.48 81 ILE A O 1
ATOM 660 N N . PHE A 1 103 ? 7.381 -51.313 -12.360 1.00 34.73 82 PHE A N 1
ATOM 661 C CA . PHE A 1 103 ? 8.598 -52.095 -12.553 1.00 35.82 82 PHE A CA 1
ATOM 662 C C . PHE A 1 103 ? 8.581 -53.322 -11.657 1.00 37.89 82 PHE A C 1
ATOM 663 O O . PHE A 1 103 ? 8.319 -53.219 -10.459 1.00 38.12 82 PHE A O 1
ATOM 671 N N . VAL A 1 104 ? 8.856 -54.481 -12.246 1.00 39.43 83 VAL A N 1
ATOM 672 C CA . VAL A 1 104 ? 9.087 -55.701 -11.487 1.00 41.69 83 VAL A CA 1
ATOM 673 C C . VAL A 1 104 ? 10.498 -56.180 -11.813 1.00 44.10 83 VAL A C 1
ATOM 674 O O . VAL A 1 104 ? 10.900 -56.155 -12.980 1.00 44.54 83 VAL A O 1
ATOM 678 N N . LEU A 1 105 ? 11.256 -56.580 -10.790 1.00 44.90 84 LEU A N 1
ATOM 679 C CA . LEU A 1 105 ? 12.563 -57.194 -11.014 1.00 46.46 84 LEU A CA 1
ATOM 680 C C . LEU A 1 105 ? 12.365 -58.386 -11.943 1.00 48.28 84 LEU A C 1
ATOM 681 O O . LEU A 1 105 ? 11.397 -59.134 -11.785 1.00 49.16 84 LEU A O 1
ATOM 686 N N . PRO A 1 106 ? 13.269 -58.550 -12.926 1.00 49.29 85 PRO A N 1
ATOM 687 C CA . PRO A 1 106 ? 13.157 -59.575 -13.974 1.00 50.78 85 PRO A CA 1
ATOM 688 C C . PRO A 1 106 ? 12.833 -60.947 -13.404 1.00 53.85 85 PRO A C 1
ATOM 689 O O . PRO A 1 106 ? 11.994 -61.672 -13.943 1.00 54.76 85 PRO A O 1
ATOM 693 N N . GLU A 1 107 ? 13.494 -61.274 -12.300 1.00 56.08 86 GLU A N 1
ATOM 694 C CA . GLU A 1 107 ? 13.414 -62.588 -11.677 1.00 60.21 86 GLU A CA 1
ATOM 695 C C . GLU A 1 107 ? 12.046 -62.891 -11.053 1.00 58.55 86 GLU A C 1
ATOM 696 O O . GLU A 1 107 ? 11.724 -64.053 -10.792 1.00 60.30 86 GLU A O 1
ATOM 702 N N . TYR A 1 108 ? 11.247 -61.852 -10.820 1.00 55.16 87 TYR A N 1
ATOM 703 C CA . TYR A 1 108 ? 9.973 -62.000 -10.112 1.00 54.32 87 TYR A CA 1
ATOM 704 C C . TYR A 1 108 ? 8.742 -61.729 -10.987 1.00 52.83 87 TYR A C 1
ATOM 705 O O . TYR A 1 108 ? 7.617 -61.662 -10.485 1.00 52.13 87 TYR A O 1
ATOM 714 N N . ARG A 1 109 ? 8.958 -61.581 -12.291 1.00 52.30 88 ARG A N 1
ATOM 715 C CA . ARG A 1 109 ? 7.868 -61.309 -13.228 1.00 51.57 88 ARG A CA 1
ATOM 716 C C . ARG A 1 109 ? 6.971 -62.520 -13.457 1.00 53.80 88 ARG A C 1
ATOM 717 O O . ARG A 1 109 ? 5.756 -62.389 -13.616 1.00 52.55 88 ARG A O 1
ATOM 725 N N . ARG A 1 110 ? 7.578 -63.701 -13.457 1.00 57.58 89 ARG A N 1
ATOM 726 C CA . ARG A 1 110 ? 6.861 -64.946 -13.700 1.00 61.53 89 ARG A CA 1
ATOM 727 C C . ARG A 1 110 ? 5.882 -65.265 -12.563 1.00 63.49 89 ARG A C 1
ATOM 728 O O . ARG A 1 110 ? 5.091 -66.206 -12.658 1.00 65.29 89 ARG A O 1
ATOM 736 N N . SER A 1 111 ? 5.929 -64.465 -11.499 1.00 63.10 90 SER A N 1
ATOM 737 C CA . SER A 1 111 ? 5.084 -64.681 -10.327 1.00 64.65 90 SER A CA 1
ATOM 738 C C . SER A 1 111 ? 3.752 -63.940 -10.423 1.00 63.29 90 SER A C 1
ATOM 739 O O . SER A 1 111 ? 2.867 -64.137 -9.589 1.00 63.90 90 SER A O 1
ATOM 742 N N . GLY A 1 112 ? 3.613 -63.087 -11.433 1.00 61.63 91 GLY A N 1
ATOM 743 C CA . GLY A 1 112 ? 2.424 -62.266 -11.566 1.00 60.56 91 GLY A CA 1
ATOM 744 C C . GLY A 1 112 ? 2.201 -61.377 -10.354 1.00 59.77 91 GLY A C 1
ATOM 745 O O . GLY A 1 112 ? 1.171 -61.470 -9.682 1.00 62.18 91 GLY A O 1
ATOM 746 N N . ILE A 1 113 ? 3.180 -60.529 -10.057 1.00 55.83 92 ILE A N 1
ATOM 747 C CA . ILE A 1 113 ? 3.032 -59.540 -8.997 1.00 52.02 92 ILE A CA 1
ATOM 748 C C . ILE A 1 113 ? 2.574 -58.231 -9.635 1.00 47.45 92 ILE A C 1
ATOM 749 O O . ILE A 1 113 ? 1.935 -57.397 -8.992 1.00 45.25 92 ILE A O 1
ATOM 754 N N . ALA A 1 114 ? 2.895 -58.074 -10.915 1.00 46.70 93 ALA A N 1
ATOM 755 C CA . ALA A 1 114 ? 2.437 -56.931 -11.690 1.00 45.39 93 ALA A CA 1
ATOM 756 C C . ALA A 1 114 ? 0.911 -56.923 -11.763 1.00 46.02 93 ALA A C 1
ATOM 757 O O . ALA A 1 114 ? 0.280 -55.869 -11.657 1.00 45.06 93 ALA A O 1
ATOM 759 N N . THR A 1 115 ? 0.331 -58.108 -11.942 1.00 47.95 94 THR A N 1
ATOM 760 C CA . THR A 1 115 ? -1.120 -58.277 -11.963 1.00 48.75 94 THR A CA 1
ATOM 761 C C . THR A 1 115 ? -1.742 -57.826 -10.641 1.00 47.90 94 THR A C 1
ATOM 762 O O . THR A 1 115 ? -2.732 -57.088 -10.630 1.00 48.13 94 THR A O 1
ATOM 766 N N . GLY A 1 116 ? -1.155 -58.269 -9.532 1.00 46.62 95 GLY A N 1
ATOM 767 C CA . GLY A 1 116 ? -1.632 -57.903 -8.211 1.00 45.26 95 GLY A CA 1
ATOM 768 C C . GLY A 1 116 ? -1.458 -56.429 -7.898 1.00 41.68 95 GLY A C 1
ATOM 769 O O . GLY A 1 116 ? -2.189 -55.877 -7.075 1.00 41.94 95 GLY A O 1
ATOM 770 N N . LEU A 1 117 ? -0.484 -55.790 -8.541 1.00 39.34 96 LEU A N 1
ATOM 771 C CA . LEU A 1 117 ? -0.269 -54.355 -8.374 1.00 37.62 96 LEU A CA 1
ATOM 772 C C . LEU A 1 117 ? -1.335 -53.556 -9.129 1.00 36.77 96 LEU A C 1
ATOM 773 O O . LEU A 1 117 ? -1.836 -52.543 -8.634 1.00 36.79 96 LEU A O 1
ATOM 778 N N . VAL A 1 118 ? -1.673 -54.016 -10.331 1.00 36.48 97 VAL A N 1
ATOM 779 C CA . VAL A 1 118 ? -2.710 -53.381 -11.144 1.00 36.31 97 VAL A CA 1
ATOM 780 C C . VAL A 1 118 ? -4.062 -53.441 -10.433 1.00 37.77 97 VAL A C 1
ATOM 781 O O . VAL A 1 118 ? -4.799 -52.453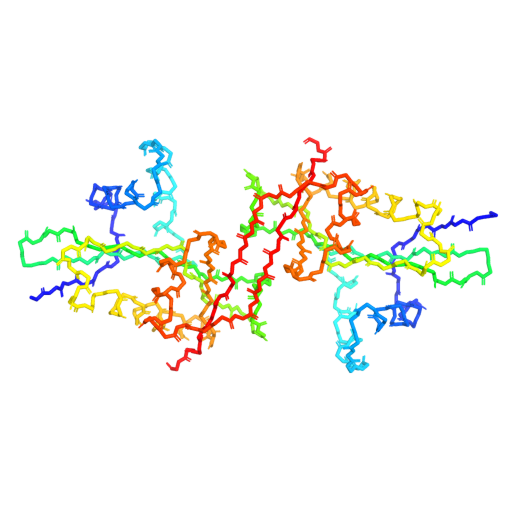 -10.404 1.00 36.80 97 VAL A O 1
ATOM 785 N N . GLN A 1 119 ? -4.370 -54.597 -9.849 1.00 39.65 98 GLN A N 1
ATOM 786 C CA . GLN A 1 119 ? -5.629 -54.795 -9.141 1.00 42.57 98 GLN A CA 1
ATOM 787 C C . GLN A 1 119 ? -5.814 -53.795 -8.001 1.00 41.97 98 GLN A C 1
ATOM 788 O O . GLN A 1 119 ? -6.930 -53.344 -7.746 1.00 43.26 98 GLN A O 1
ATOM 794 N N . GLN A 1 120 ? -4.723 -53.445 -7.323 1.00 39.37 99 GLN A N 1
ATOM 795 C CA . GLN A 1 120 ? -4.790 -52.501 -6.210 1.00 38.42 99 GLN A CA 1
ATOM 796 C C . GLN A 1 120 ? -5.119 -51.088 -6.693 1.00 35.61 99 GLN A C 1
ATOM 797 O O . GLN A 1 120 ? -5.766 -50.318 -5.982 1.00 37.29 99 GLN A O 1
ATOM 803 N N . VAL A 1 121 ? -4.677 -50.757 -7.903 1.00 32.67 100 VAL A N 1
ATOM 804 C CA . VAL A 1 121 ? -5.012 -49.476 -8.520 1.00 30.94 100 VAL A CA 1
ATOM 805 C C . VAL A 1 121 ? -6.498 -49.409 -8.860 1.00 31.61 100 VAL A C 1
ATOM 806 O O . VAL A 1 121 ? -7.151 -48.396 -8.602 1.00 32.87 100 VAL A O 1
ATOM 810 N N . GLU A 1 122 ? -7.026 -50.490 -9.433 1.00 32.72 101 GLU A N 1
ATOM 811 C CA . GLU A 1 122 ? -8.436 -50.558 -9.827 1.00 34.84 101 GLU A CA 1
ATOM 812 C C . GLU A 1 122 ? -9.382 -50.375 -8.642 1.00 36.94 101 GLU A C 1
ATOM 813 O O . GLU A 1 122 ? -10.361 -49.632 -8.731 1.00 37.45 101 GLU A O 1
ATOM 819 N N . ILE A 1 123 ? -9.099 -51.070 -7.543 1.00 38.40 102 ILE A N 1
ATOM 820 C CA . ILE A 1 123 ? -9.882 -50.915 -6.322 1.00 40.82 102 ILE A CA 1
ATOM 821 C C . ILE A 1 123 ? -9.800 -49.466 -5.866 1.00 39.36 102 ILE A C 1
ATOM 822 O O . ILE A 1 123 ? -10.810 -48.855 -5.519 1.00 40.49 102 ILE A O 1
ATOM 827 N N . TRP A 1 124 ? -8.585 -48.927 -5.871 1.00 37.37 103 TRP A N 1
ATOM 828 C CA . TRP A 1 124 ? -8.341 -47.534 -5.517 1.00 37.01 103 TRP A CA 1
ATOM 829 C C . TRP A 1 124 ? -9.054 -46.587 -6.477 1.00 36.85 103 TRP A C 1
ATOM 830 O O . TRP A 1 124 ? -9.603 -45.568 -6.059 1.00 37.95 103 TRP A O 1
ATOM 841 N N . ALA A 1 125 ? -9.055 -46.937 -7.761 1.00 36.05 104 ALA A N 1
ATOM 842 C CA . ALA A 1 125 ? -9.685 -46.110 -8.787 1.00 36.07 104 ALA A CA 1
ATOM 843 C C . ALA A 1 125 ? -11.213 -46.167 -8.742 1.00 39.12 104 ALA A C 1
ATOM 844 O O . ALA A 1 125 ? -11.869 -45.142 -8.922 1.00 39.61 104 ALA A O 1
ATOM 846 N N . LYS A 1 126 ? -11.767 -47.364 -8.535 1.00 42.49 105 LYS A N 1
ATOM 847 C CA . LYS A 1 126 ? -13.208 -47.561 -8.351 1.00 47.30 105 LYS A CA 1
ATOM 848 C C . LYS A 1 126 ? -13.742 -46.649 -7.259 1.00 49.62 105 LYS A C 1
ATOM 849 O O . LYS A 1 126 ? -14.814 -46.054 -7.384 1.00 50.58 105 LYS A O 1
ATOM 855 N N . GLN A 1 127 ? -12.976 -46.570 -6.176 1.00 50.38 106 GLN A N 1
ATOM 856 C CA . GLN A 1 127 ? -13.330 -45.798 -4.991 1.00 52.28 106 GLN A CA 1
ATOM 857 C C . GLN A 1 127 ? -13.065 -44.299 -5.234 1.00 49.71 106 GLN A C 1
ATOM 858 O O . GLN A 1 127 ? -13.350 -43.451 -4.386 1.00 50.99 106 GLN A O 1
ATOM 864 N N . PHE A 1 128 ? -12.554 -43.981 -6.422 1.00 45.79 107 PHE A N 1
ATOM 865 C CA . PHE A 1 128 ? -12.362 -42.597 -6.850 1.00 43.76 107 PHE A CA 1
ATOM 866 C C . PHE A 1 128 ? -13.365 -42.238 -7.948 1.00 43.44 107 PHE A C 1
ATOM 867 O O . PHE A 1 128 ? -13.220 -41.218 -8.624 1.00 43.15 107 PHE A O 1
ATOM 875 N N . ALA A 1 129 ? -14.372 -43.091 -8.122 1.00 43.84 108 ALA A N 1
ATOM 876 C CA . ALA A 1 129 ? -15.368 -42.944 -9.187 1.00 44.25 108 ALA A CA 1
ATOM 877 C C . ALA A 1 129 ? -14.765 -42.940 -10.595 1.00 42.11 108 ALA A C 1
ATOM 878 O O . ALA A 1 129 ? -15.128 -42.111 -11.432 1.00 42.89 108 ALA A O 1
ATOM 880 N N . CYS A 1 130 ? -13.852 -43.876 -10.847 1.00 39.45 109 CYS A N 1
ATOM 881 C CA . CYS A 1 130 ? -13.318 -44.108 -12.190 1.00 36.55 109 CYS A CA 1
ATOM 882 C C . CYS A 1 130 ? -13.825 -45.447 -12.725 1.00 37.35 109 CYS A C 1
ATOM 883 O O . CYS A 1 130 ? -14.022 -46.398 -11.958 1.00 38.48 109 CYS A O 1
ATOM 886 N N . THR A 1 131 ? -14.031 -45.520 -14.039 1.00 35.90 110 THR A N 1
ATOM 887 C CA . THR A 1 131 ? -14.494 -46.747 -14.688 1.00 37.00 110 THR A CA 1
ATOM 888 C C . THR A 1 131 ? -13.524 -47.206 -15.771 1.00 36.08 110 THR A C 1
ATOM 889 O O . THR A 1 131 ? -13.652 -48.316 -16.296 1.00 38.12 110 THR A O 1
ATOM 893 N N . GLU A 1 132 ? -12.567 -46.345 -16.109 1.00 32.88 111 GLU A N 1
ATOM 894 C CA . GLU A 1 132 ? -11.553 -46.668 -17.105 1.00 31.19 111 GLU A CA 1
ATOM 895 C C . GLU A 1 132 ? -10.149 -46.541 -16.514 1.00 31.12 111 GLU A C 1
ATOM 896 O O . GLU A 1 132 ? -9.906 -45.705 -15.639 1.00 31.03 111 GLU A O 1
ATOM 902 N N . PHE A 1 133 ? -9.233 -47.374 -17.000 1.00 31.13 112 PHE A N 1
ATOM 903 C CA . PHE A 1 133 ? -7.863 -47.425 -16.501 1.00 29.19 112 PHE A CA 1
ATOM 904 C C . PHE A 1 133 ? -6.973 -47.294 -17.729 1.00 27.66 112 PHE A C 1
ATOM 905 O O . PHE A 1 133 ? -6.849 -48.242 -18.503 1.00 27.19 112 PHE A O 1
ATOM 913 N N . ALA A 1 134 ? -6.368 -46.123 -17.916 1.00 25.97 113 ALA A N 1
ATOM 914 C CA . ALA A 1 134 ? -5.579 -45.854 -19.114 1.00 25.29 113 ALA A CA 1
ATOM 915 C C . ALA A 1 134 ? -4.091 -45.936 -18.826 1.00 25.29 113 ALA A C 1
ATOM 916 O O . ALA A 1 134 ? -3.672 -45.938 -17.667 1.00 25.17 113 ALA A O 1
ATOM 918 N N . SER A 1 135 ? -3.297 -45.989 -19.892 1.00 24.74 114 SER A N 1
ATOM 919 C CA . SER A 1 135 ? -1.844 -46.017 -19.784 1.00 23.96 114 SER A CA 1
ATOM 920 C C . SER A 1 135 ? -1.279 -45.658 -21.143 1.00 23.36 114 SER A C 1
ATOM 921 O O . SER A 1 135 ? -2.022 -45.544 -22.124 1.00 22.24 114 SER A O 1
ATOM 924 N N . ASP A 1 136 ? 0.029 -45.455 -21.213 1.00 22.29 115 ASP A N 1
ATOM 925 C CA . ASP A 1 136 ? 0.663 -45.289 -22.513 1.00 22.58 115 ASP A CA 1
ATOM 926 C C . ASP A 1 136 ? 2.057 -45.892 -22.519 1.00 22.03 115 ASP A C 1
ATOM 927 O O . ASP A 1 136 ? 2.548 -46.347 -21.485 1.00 23.23 115 ASP A O 1
ATOM 932 N N . ALA A 1 137 ? 2.679 -45.908 -23.691 1.00 20.90 116 ALA A N 1
ATOM 933 C CA . ALA A 1 137 ? 4.040 -46.393 -23.831 1.00 20.80 116 ALA A CA 1
ATOM 934 C C . ALA A 1 137 ? 4.640 -45.773 -25.076 1.00 20.25 116 ALA A C 1
ATOM 935 O O . ALA A 1 137 ? 3.925 -45.495 -26.040 1.00 18.81 116 ALA A O 1
ATOM 937 N N . ALA A 1 138 ? 5.951 -45.556 -25.053 1.00 19.92 117 ALA A N 1
ATOM 938 C CA . ALA A 1 138 ? 6.667 -45.111 -26.239 1.00 19.62 117 ALA A CA 1
ATOM 939 C C . ALA A 1 138 ? 6.396 -46.074 -27.380 1.00 21.90 117 ALA A C 1
ATOM 940 O O . ALA A 1 138 ? 6.305 -47.284 -27.158 1.00 23.95 117 ALA A O 1
ATOM 942 N N . LEU A 1 139 ? 6.276 -45.545 -28.595 1.00 21.81 118 LEU A N 1
ATOM 943 C CA . LEU A 1 139 ? 5.982 -46.366 -29.765 1.00 24.44 118 LEU A CA 1
ATOM 944 C C . LEU A 1 139 ? 7.070 -47.408 -30.022 1.00 27.16 118 LEU A C 1
ATOM 945 O O . LEU A 1 139 ? 6.787 -48.493 -30.539 1.00 26.95 118 LEU A O 1
ATOM 950 N N . ASP A 1 140 ? 8.307 -47.087 -29.645 1.00 30.06 119 ASP A N 1
ATOM 951 C CA . ASP A 1 140 ? 9.438 -47.979 -29.908 1.00 35.18 119 ASP A CA 1
ATOM 952 C C . ASP A 1 140 ? 9.734 -48.962 -28.765 1.00 34.62 119 ASP A C 1
ATOM 953 O O . ASP A 1 140 ? 10.736 -49.678 -28.796 1.00 35.91 119 ASP A O 1
ATOM 958 N N . ASN A 1 141 ? 8.861 -48.985 -27.762 1.00 33.16 120 ASN A N 1
ATOM 959 C CA . ASN A 1 141 ? 8.989 -49.917 -26.646 1.00 32.75 120 ASN A CA 1
ATOM 960 C C . ASN A 1 141 ? 7.947 -51.031 -26.760 1.00 31.50 120 ASN A C 1
ATOM 961 O O . ASN A 1 141 ? 6.967 -51.054 -26.011 1.00 29.66 120 ASN A O 1
ATOM 966 N N . GLN A 1 142 ? 8.164 -51.952 -27.695 1.00 32.59 121 GLN A N 1
ATOM 967 C CA . GLN A 1 142 ? 7.215 -53.037 -27.948 1.00 34.00 121 GLN A CA 1
ATOM 968 C C . GLN A 1 142 ? 7.066 -54.012 -26.778 1.00 34.15 121 GLN A C 1
ATOM 969 O O . GLN A 1 142 ? 6.054 -54.705 -26.669 1.00 34.77 121 GLN A O 1
ATOM 975 N N . ILE A 1 143 ? 8.074 -54.070 -25.913 1.00 33.05 122 ILE A N 1
ATOM 976 C CA . ILE A 1 143 ? 8.030 -54.942 -24.742 1.00 32.50 122 ILE A CA 1
ATOM 977 C C . ILE A 1 143 ? 6.988 -54.427 -23.752 1.00 29.83 122 ILE A C 1
ATOM 978 O O . ILE A 1 143 ? 6.280 -55.206 -23.103 1.00 29.93 122 ILE A O 1
ATOM 983 N N . SER A 1 144 ? 6.896 -53.108 -23.642 1.00 27.44 123 SER A N 1
ATOM 984 C CA . SER A 1 144 ? 5.881 -52.488 -22.801 1.00 26.68 123 SER A CA 1
ATOM 985 C C . SER A 1 144 ? 4.489 -52.763 -23.362 1.00 27.53 123 SER A C 1
ATOM 986 O O . SER A 1 144 ? 3.552 -53.023 -22.606 1.00 28.51 123 SER A O 1
ATOM 989 N N . HIS A 1 145 ? 4.369 -52.717 -24.689 1.00 27.58 124 HIS A N 1
ATOM 990 C CA . HIS A 1 145 ? 3.115 -53.014 -25.381 1.00 28.02 124 HIS A CA 1
ATOM 991 C C . HIS A 1 145 ? 2.678 -54.446 -25.096 1.00 29.80 124 HIS A C 1
ATOM 992 O O . HIS A 1 145 ? 1.500 -54.715 -24.859 1.00 30.26 124 HIS A O 1
ATOM 999 N N . ALA A 1 146 ? 3.636 -55.366 -25.148 1.00 30.82 125 ALA A N 1
ATOM 1000 C CA . ALA A 1 146 ? 3.375 -56.762 -24.832 1.00 32.45 125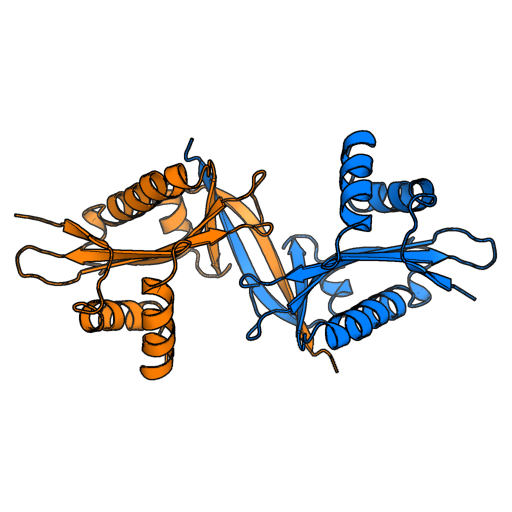 ALA A CA 1
ATOM 1001 C C . ALA A 1 146 ? 2.978 -56.908 -23.368 1.00 32.09 125 ALA A C 1
ATOM 1002 O O . ALA A 1 146 ? 2.169 -57.769 -23.019 1.00 32.81 125 ALA A O 1
ATOM 1004 N N . MET A 1 147 ? 3.561 -56.074 -22.512 1.00 31.52 126 MET A N 1
ATOM 1005 C CA . MET A 1 147 ? 3.261 -56.120 -21.083 1.00 31.83 126 MET A CA 1
ATOM 1006 C C . MET A 1 147 ? 1.861 -55.586 -20.779 1.00 30.65 126 MET A C 1
ATOM 1007 O O . MET A 1 147 ? 1.131 -56.168 -19.973 1.00 31.22 126 MET A O 1
ATOM 1012 N N . HIS A 1 148 ? 1.493 -54.477 -21.417 1.00 28.33 127 HIS A N 1
ATOM 1013 C CA . HIS A 1 148 ? 0.157 -53.910 -21.243 1.00 29.30 127 HIS A CA 1
ATOM 1014 C C . HIS A 1 148 ? -0.949 -54.907 -21.605 1.00 33.49 127 HIS A C 1
ATOM 1015 O O . HIS A 1 148 ? -1.962 -54.984 -20.911 1.00 34.98 127 HIS A O 1
ATOM 1022 N N A GLN A 1 149 ? -0.744 -55.656 -22.684 0.60 35.43 128 GLN A N 1
ATOM 1023 N N B GLN A 1 149 ? -0.760 -55.667 -22.683 0.40 35.46 128 GLN A N 1
ATOM 1024 C CA A GLN A 1 149 ? -1.678 -56.702 -23.086 0.60 37.76 128 GLN A CA 1
ATOM 1025 C CA B GLN A 1 149 ? -1.727 -56.701 -23.062 0.40 37.77 128 GLN A CA 1
ATOM 1026 C C A GLN A 1 149 ? -1.767 -57.793 -22.029 0.60 39.23 128 GLN A C 1
ATOM 1027 C C B GLN A 1 149 ? -1.772 -57.836 -22.045 0.40 39.32 128 GLN A C 1
ATOM 1028 O O A GLN A 1 149 ? -2.855 -58.261 -21.693 0.60 39.99 128 GLN A O 1
ATOM 1029 O O B GLN A 1 149 ? -2.837 -58.385 -21.760 0.40 40.25 128 GLN A O 1
ATOM 1040 N N . ALA A 1 150 ? -0.611 -58.185 -21.503 1.00 39.39 129 ALA A N 1
ATOM 1041 C CA . ALA A 1 150 ? -0.526 -59.237 -20.499 1.00 41.18 129 ALA A CA 1
ATOM 1042 C C . ALA A 1 150 ? -1.283 -58.844 -19.235 1.00 41.16 129 ALA A C 1
ATOM 1043 O O . ALA A 1 150 ? -1.784 -59.705 -18.508 1.00 43.06 129 ALA A O 1
ATOM 1045 N N . LEU A 1 151 ? -1.359 -57.537 -18.989 1.00 38.58 130 LEU A N 1
ATOM 1046 C CA . LEU A 1 151 ? -2.041 -56.995 -17.818 1.00 37.09 130 LEU A CA 1
ATOM 1047 C C . LEU A 1 151 ? -3.513 -56.675 -18.106 1.00 35.39 130 LEU A C 1
ATOM 1048 O O . LEU A 1 151 ? -4.227 -56.171 -17.236 1.00 35.21 130 LEU A O 1
ATOM 1053 N N . GLY A 1 152 ? -3.966 -56.970 -19.322 1.00 33.67 131 GLY A N 1
ATOM 1054 C CA . GLY A 1 152 ? -5.374 -56.822 -19.646 1.00 34.10 131 GLY A CA 1
ATOM 1055 C C . GLY A 1 152 ? -5.751 -55.524 -20.341 1.00 31.58 131 GLY A C 1
ATOM 1056 O O . GLY A 1 152 ? -6.932 -55.280 -20.600 1.00 30.78 131 GLY A O 1
ATOM 1057 N N . PHE A 1 153 ? -4.762 -54.684 -20.636 1.00 30.22 132 PHE A N 1
ATOM 1058 C CA . PHE A 1 153 ? -5.021 -53.462 -21.392 1.00 30.67 132 PHE A CA 1
ATOM 1059 C C . PHE A 1 153 ? -5.141 -53.792 -22.871 1.00 32.69 132 PHE A C 1
ATOM 1060 O O . PHE A 1 153 ? -4.549 -54.765 -23.347 1.00 36.18 132 PHE A O 1
ATOM 1068 N N . HIS A 1 154 ? -5.912 -52.986 -23.596 1.00 30.82 133 HIS A N 1
ATOM 1069 C CA . HIS A 1 154 ? -5.956 -53.086 -25.048 1.00 31.40 133 HIS A CA 1
ATOM 1070 C C . HIS A 1 154 ? -5.625 -51.725 -25.643 1.00 30.05 133 HIS A C 1
ATOM 1071 O O . HIS A 1 154 ? -5.860 -50.689 -25.009 1.00 29.83 133 HIS A O 1
ATOM 1078 N N . GLU A 1 155 ? -5.062 -51.732 -26.849 1.00 28.82 134 GLU A N 1
ATOM 1079 C CA . GLU A 1 155 ? -4.612 -50.512 -27.514 1.00 27.29 134 GLU A CA 1
ATOM 1080 C C . GLU A 1 155 ? -5.799 -49.661 -27.954 1.00 27.85 134 GLU A C 1
ATOM 1081 O O . GLU A 1 155 ? -6.784 -50.185 -28.475 1.00 28.82 134 GLU A O 1
ATOM 1087 N N . THR A 1 156 ? -5.705 -48.348 -27.748 1.00 26.04 135 THR A N 1
ATOM 1088 C CA . THR A 1 156 ? -6.787 -47.443 -28.135 1.00 25.58 135 THR A CA 1
ATOM 1089 C C . THR A 1 156 ? -6.397 -46.516 -29.280 1.00 25.94 135 THR A C 1
ATOM 1090 O O . THR A 1 156 ? -7.168 -46.323 -30.220 1.00 26.69 135 THR A O 1
ATOM 1094 N N . GLU A 1 157 ? -5.203 -45.936 -29.192 1.00 24.99 136 GLU A N 1
ATOM 1095 C CA . GLU A 1 157 ? -4.736 -44.968 -30.179 1.00 25.59 136 GLU A CA 1
ATOM 1096 C C . GLU A 1 157 ? -3.223 -44.987 -30.318 1.00 24.75 136 GLU A C 1
ATOM 1097 O O . GLU A 1 157 ? -2.505 -45.315 -29.371 1.00 24.75 136 GLU A O 1
ATOM 1103 N N . ARG A 1 158 ? -2.744 -44.603 -31.497 1.00 23.71 137 ARG A N 1
ATOM 1104 C CA . ARG A 1 158 ? -1.330 -44.312 -31.685 1.00 22.59 137 ARG A CA 1
ATOM 1105 C C . ARG A 1 158 ? -1.187 -42.852 -32.099 1.00 21.70 137 ARG A C 1
ATOM 1106 O O . ARG A 1 158 ? -1.861 -42.388 -33.025 1.00 21.57 137 ARG A O 1
ATOM 1114 N N . VAL A 1 159 ? -0.314 -42.133 -31.398 1.00 20.86 138 VAL A N 1
ATOM 1115 C CA . VAL A 1 159 ? -0.302 -40.674 -31.434 1.00 21.94 138 VAL A CA 1
ATOM 1116 C C . VAL A 1 159 ? 1.119 -40.104 -31.491 1.00 21.88 138 VAL A C 1
ATOM 1117 O O . VAL A 1 159 ? 2.021 -40.600 -30.807 1.00 22.36 138 VAL A O 1
ATOM 1121 N N . VAL A 1 160 ? 1.317 -39.079 -32.319 1.00 21.27 139 VAL A N 1
ATOM 1122 C CA . VAL A 1 160 ? 2.574 -38.327 -32.336 1.00 20.78 139 VAL A CA 1
ATOM 1123 C C . VAL A 1 160 ? 2.384 -36.992 -31.624 1.00 20.64 139 VAL A C 1
ATOM 1124 O O . VAL A 1 160 ? 1.426 -36.265 -31.910 1.00 21.10 139 VAL A O 1
ATOM 1128 N N . TYR A 1 161 ? 3.288 -36.666 -30.702 1.00 19.83 140 TYR A N 1
ATOM 1129 C CA . TYR A 1 161 ? 3.206 -35.400 -29.980 1.00 20.18 140 TYR A CA 1
ATOM 1130 C C . TYR A 1 161 ? 4.079 -34.316 -30.604 1.00 22.03 140 TYR A C 1
ATOM 1131 O O . TYR A 1 161 ? 5.123 -34.603 -31.198 1.00 23.72 140 TYR A O 1
ATOM 1140 N N . PHE A 1 162 ? 3.628 -33.070 -30.491 1.00 20.95 14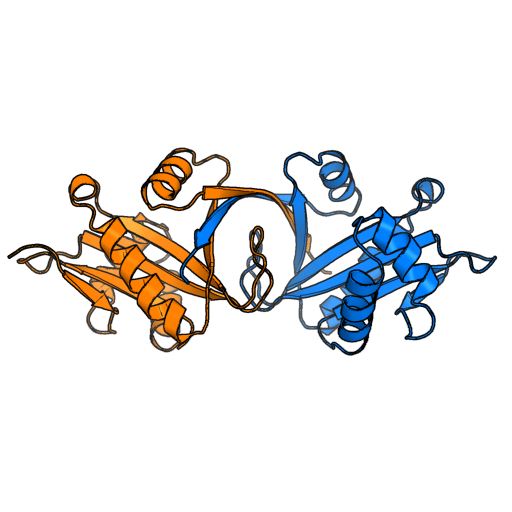1 PHE A N 1
ATOM 1141 C CA . PHE A 1 162 ? 4.374 -31.935 -31.020 1.00 20.36 141 PHE A CA 1
ATOM 1142 C C . PHE A 1 162 ? 4.504 -30.868 -29.952 1.00 19.90 141 PHE A C 1
ATOM 1143 O O . PHE A 1 162 ? 3.839 -30.931 -28.914 1.00 17.73 141 PHE A O 1
ATOM 1151 N N . LYS A 1 163 ? 5.370 -29.893 -30.199 1.00 21.94 142 LYS A N 1
ATOM 1152 C CA . LYS A 1 163 ? 5.605 -28.836 -29.229 1.00 24.62 142 LYS A CA 1
ATOM 1153 C C . LYS A 1 163 ? 6.288 -27.665 -29.912 1.00 26.05 142 LYS A C 1
ATOM 1154 O O . LYS A 1 163 ? 7.036 -27.847 -30.876 1.00 26.03 142 LYS A O 1
ATOM 1160 N N . LYS A 1 164 ? 6.001 -26.462 -29.427 1.00 27.50 143 LYS A N 1
ATOM 1161 C CA . LYS A 1 164 ? 6.762 -25.281 -29.807 1.00 31.10 143 LYS A CA 1
ATOM 1162 C C . LYS A 1 164 ? 6.910 -24.413 -28.569 1.00 33.74 143 LYS A C 1
ATOM 1163 O O . LYS A 1 164 ? 6.163 -24.573 -27.601 1.00 32.25 143 LYS A O 1
ATOM 1169 N N . ASN A 1 165 ? 7.877 -23.504 -28.588 1.00 37.81 144 ASN A N 1
ATOM 1170 C CA . ASN A 1 165 ? 8.095 -22.626 -27.448 1.00 41.20 144 ASN A CA 1
ATOM 1171 C C . ASN A 1 165 ? 7.303 -21.326 -27.602 1.00 44.13 144 ASN A C 1
ATOM 1172 O O . ASN A 1 165 ? 7.060 -20.866 -28.720 1.00 45.03 144 ASN A O 1
ATOM 1177 N N . ILE A 1 166 ? 6.879 -20.755 -26.479 1.00 46.55 145 ILE A N 1
ATOM 1178 C CA . ILE A 1 166 ? 6.164 -19.486 -26.485 1.00 50.72 145 ILE A CA 1
ATOM 1179 C C . ILE A 1 166 ? 7.081 -18.390 -25.950 1.00 55.37 145 ILE A C 1
ATOM 1180 O O . ILE A 1 166 ? 7.425 -17.445 -26.663 1.00 57.66 145 ILE A O 1
ATOM 1185 N N . GLY A 1 167 ? 7.470 -18.530 -24.686 1.00 57.12 146 GLY A N 1
ATOM 1186 C CA . GLY A 1 167 ? 8.413 -17.621 -24.060 1.00 61.38 146 GLY A CA 1
ATOM 1187 C C . GLY A 1 167 ? 9.541 -18.387 -23.394 1.00 62.56 146 GLY A C 1
ATOM 1188 O O . GLY A 1 167 ? 9.545 -19.618 -23.386 1.00 60.75 146 GLY A O 1
ATOM 1190 N N . GLN B 1 20 ? -10.625 -5.672 -45.260 1.00 84.52 -1 GLN B N 1
ATOM 1191 C CA . GLN B 1 20 ? -10.754 -6.098 -46.650 1.00 86.20 -1 GLN B CA 1
ATOM 1192 C C . GLN B 1 20 ? -10.070 -7.444 -46.894 1.00 83.59 -1 GLN B C 1
ATOM 1193 O O . GLN B 1 20 ? -9.710 -7.775 -48.024 1.00 85.88 -1 GLN B O 1
ATOM 1199 N N . GLY B 1 21 ? -9.910 -8.216 -45.822 1.00 78.46 0 GLY B N 1
ATOM 1200 C CA . GLY B 1 21 ? -9.335 -9.546 -45.910 1.00 74.99 0 GLY B CA 1
ATOM 1201 C C . GLY B 1 21 ? -9.883 -10.485 -44.849 1.00 70.78 0 GLY B C 1
ATOM 1202 O O . GLY B 1 21 ? -11.098 -10.648 -44.714 1.00 70.92 0 GLY B O 1
ATOM 1203 N N . MET B 1 22 ? -8.984 -11.107 -44.093 1.00 67.12 1 MET B N 1
ATOM 1204 C CA . MET B 1 22 ? -9.377 -12.047 -43.047 1.00 62.95 1 MET B CA 1
ATOM 1205 C C . MET B 1 22 ? -9.340 -11.402 -41.659 1.00 60.26 1 MET B C 1
ATOM 1206 O O . MET B 1 22 ? -8.773 -10.322 -41.479 1.00 62.41 1 MET B O 1
ATOM 1211 N N . ASN B 1 23 ? -9.951 -12.069 -40.683 1.00 55.75 2 ASN B N 1
ATOM 1212 C CA . ASN B 1 23 ? -10.152 -11.485 -39.360 1.00 52.51 2 ASN B CA 1
ATOM 1213 C C . ASN B 1 23 ? -10.473 -12.524 -38.281 1.00 46.17 2 ASN B C 1
ATOM 1214 O O . ASN B 1 23 ? -11.468 -13.246 -38.379 1.00 43.39 2 ASN B O 1
ATOM 1219 N N . ILE B 1 24 ? -9.630 -12.578 -37.250 1.00 43.69 3 ILE B N 1
ATOM 1220 C CA . ILE B 1 24 ? -9.740 -13.571 -36.176 1.00 39.71 3 ILE B CA 1
ATOM 1221 C C . ILE B 1 24 ? -10.469 -13.020 -34.949 1.00 38.69 3 ILE B C 1
ATOM 1222 O O . ILE B 1 24 ? -10.176 -11.911 -34.496 1.00 40.16 3 ILE B O 1
ATOM 1227 N N . MET B 1 25 ? -11.410 -13.794 -34.411 1.00 36.11 4 MET B N 1
ATOM 1228 C CA . MET B 1 25 ? -12.122 -13.391 -33.201 1.00 36.08 4 MET B CA 1
ATOM 1229 C C . MET B 1 25 ? -12.471 -14.579 -32.314 1.00 34.62 4 MET B C 1
ATOM 1230 O O . MET B 1 25 ? -12.740 -15.674 -32.810 1.00 32.42 4 MET B O 1
ATOM 1235 N N . PRO B 1 26 ? -12.462 -14.366 -30.989 1.00 35.24 5 PRO B N 1
ATOM 1236 C CA . PRO B 1 26 ? -12.991 -15.390 -30.081 1.00 33.60 5 PRO B CA 1
ATOM 1237 C C . PRO B 1 26 ? -14.493 -15.577 -30.308 1.00 34.16 5 PRO B C 1
ATOM 1238 O O . PRO B 1 26 ? -15.196 -14.598 -30.563 1.00 35.06 5 PRO B O 1
ATOM 1242 N N . ILE B 1 27 ? -14.964 -16.821 -30.227 1.00 33.37 6 ILE B N 1
ATOM 1243 C CA . ILE B 1 27 ? -16.337 -17.176 -30.593 1.00 34.05 6 ILE B CA 1
ATOM 1244 C C . ILE B 1 27 ? -17.358 -16.837 -29.497 1.00 35.09 6 ILE B C 1
ATOM 1245 O O . ILE B 1 27 ? -17.140 -17.137 -28.320 1.00 34.11 6 ILE B O 1
ATOM 1250 N N . SER B 1 28 ? -18.472 -16.223 -29.896 1.00 37.62 7 SER B N 1
ATOM 1251 C CA . SER B 1 28 ? -19.567 -15.900 -28.977 1.00 39.96 7 SER B CA 1
ATOM 1252 C C . SER B 1 28 ? -20.773 -16.794 -29.238 1.00 41.23 7 SER B C 1
ATOM 1253 O O . SER B 1 28 ? -20.817 -17.491 -30.249 1.00 40.53 7 SER B O 1
ATOM 1256 N N . GLU B 1 29 ? -21.751 -16.774 -28.335 1.00 43.64 8 GLU B N 1
ATOM 1257 C CA . GLU B 1 29 ? -22.956 -17.591 -28.492 1.00 45.66 8 GLU B CA 1
ATOM 1258 C C . GLU B 1 29 ? -23.692 -17.251 -29.786 1.00 45.34 8 GLU B C 1
ATOM 1259 O O . GLU B 1 29 ? -24.377 -18.093 -30.368 1.00 46.02 8 GLU B O 1
ATOM 1265 N N . SER B 1 30 ? -23.534 -16.012 -30.238 1.00 44.60 9 SER B N 1
ATOM 1266 C CA . SER B 1 30 ? -24.170 -15.554 -31.469 1.00 45.55 9 SER B CA 1
ATOM 1267 C C . SER B 1 30 ? -23.609 -16.249 -32.713 1.00 43.29 9 SER B C 1
ATOM 1268 O O . SER B 1 30 ? -24.241 -16.237 -33.771 1.00 44.74 9 SER B O 1
ATOM 1271 N N . GLN B 1 31 ? -22.434 -16.862 -32.574 1.00 39.79 10 GLN B N 1
ATOM 1272 C CA . GLN B 1 31 ? -21.714 -17.457 -33.699 1.00 38.85 10 GLN B CA 1
ATOM 1273 C C . GLN B 1 31 ? -21.607 -18.982 -33.612 1.00 36.88 10 GLN B C 1
ATOM 1274 O O . GLN B 1 31 ? -20.729 -19.578 -34.233 1.00 36.58 10 GLN B O 1
ATOM 1280 N N . LEU B 1 32 ? -22.496 -19.608 -32.847 1.00 36.21 11 LEU B N 1
ATOM 1281 C CA . LEU B 1 32 ? -22.454 -21.057 -32.649 1.00 34.60 11 LEU B CA 1
ATOM 1282 C C . LEU B 1 32 ? -22.654 -21.848 -33.946 1.00 33.72 11 LEU B C 1
ATOM 1283 O O . LEU B 1 32 ? -22.032 -22.896 -34.147 1.00 31.16 11 LEU B O 1
ATOM 1288 N N . SER B 1 33 ? -23.515 -21.341 -34.823 1.00 35.66 12 SER B N 1
ATOM 1289 C CA . SER B 1 33 ? -23.783 -21.990 -36.106 1.00 36.67 12 SER B CA 1
ATOM 1290 C C . SER B 1 33 ? -22.558 -21.993 -37.027 1.00 35.31 12 SER B C 1
ATOM 1291 O O . SER B 1 33 ? -22.236 -23.018 -37.636 1.00 35.03 12 SER B O 1
ATOM 1294 N N . ASP B 1 34 ? -21.872 -20.855 -37.125 1.00 34.28 13 ASP B N 1
ATOM 1295 C CA . ASP B 1 34 ? -20.639 -20.784 -37.912 1.00 32.58 13 ASP B CA 1
ATOM 1296 C C . ASP B 1 34 ? -19.572 -21.717 -37.345 1.00 31.27 13 ASP B C 1
ATOM 1297 O O . ASP B 1 34 ? -18.789 -22.310 -38.091 1.00 30.74 13 ASP B O 1
ATOM 1302 N N . TRP B 1 35 ? -19.541 -21.825 -36.019 1.00 30.39 14 TRP B N 1
ATOM 1303 C CA . TRP B 1 35 ? -18.583 -22.674 -35.319 1.00 28.59 14 TRP B CA 1
ATOM 1304 C C . TRP B 1 35 ? -18.907 -24.139 -35.570 1.00 29.74 14 TRP B C 1
ATOM 1305 O O . TRP B 1 35 ? -18.013 -24.939 -35.852 1.00 30.84 14 TRP B O 1
ATOM 1316 N N . LEU B 1 36 ? -20.191 -24.480 -35.479 1.00 30.39 15 LEU B N 1
ATOM 1317 C CA . LEU B 1 36 ? -20.657 -25.853 -35.686 1.00 30.43 15 LEU B CA 1
ATOM 1318 C C . LEU B 1 36 ? -20.375 -26.343 -37.102 1.00 31.32 15 LEU B C 1
ATOM 1319 O O . LEU B 1 36 ? -19.906 -27.467 -37.295 1.00 31.00 15 LEU B O 1
ATOM 1324 N N . ALA B 1 37 ? -20.663 -25.494 -38.084 1.00 32.10 16 ALA B N 1
ATOM 1325 C CA . ALA B 1 37 ? -20.482 -25.838 -39.491 1.00 33.18 16 ALA B CA 1
ATOM 1326 C C . ALA B 1 37 ? -19.050 -26.254 -39.831 1.00 32.69 16 ALA B C 1
ATOM 1327 O O . ALA B 1 37 ? -18.842 -27.164 -40.633 1.00 34.41 16 ALA B O 1
ATOM 1329 N N . LEU B 1 38 ? -18.072 -25.579 -39.234 1.00 30.84 17 LEU B N 1
ATOM 1330 C CA . LEU B 1 38 ? -16.668 -25.926 -39.432 1.00 29.27 17 LEU B CA 1
ATOM 1331 C C . LEU B 1 38 ? -16.245 -27.075 -38.523 1.00 27.99 17 LEU B C 1
ATOM 1332 O O . LEU B 1 38 ? -15.471 -27.943 -38.930 1.00 27.84 17 LEU B O 1
ATOM 1337 N N . ARG B 1 39 ? -16.760 -27.073 -37.295 1.00 27.55 18 ARG B N 1
ATOM 1338 C CA . ARG B 1 39 ? -16.435 -28.100 -36.311 1.00 28.13 18 ARG B CA 1
ATOM 1339 C C . ARG B 1 39 ? -16.858 -29.483 -36.786 1.00 28.70 18 ARG B C 1
ATOM 1340 O O . ARG B 1 39 ? -16.186 -30.473 -36.496 1.00 28.37 18 ARG B O 1
ATOM 1348 N N . CYS B 1 40 ? -17.968 -29.554 -37.515 1.00 30.41 19 CYS B N 1
ATOM 1349 C CA . CYS B 1 40 ? -18.468 -30.843 -37.994 1.00 31.25 19 CYS B CA 1
ATOM 1350 C C . CYS B 1 40 ? -17.639 -31.380 -39.159 1.00 31.70 19 CYS B C 1
ATOM 1351 O O . CYS B 1 40 ? -17.666 -32.578 -39.448 1.00 32.67 19 CYS B O 1
ATOM 1354 N N . LEU B 1 41 ? -16.903 -30.492 -39.824 1.00 31.16 20 LEU B N 1
ATOM 1355 C CA . LEU B 1 41 ? -15.985 -30.908 -40.881 1.00 31.76 20 LEU B CA 1
ATOM 1356 C C . LEU B 1 41 ? -14.730 -31.497 -40.250 1.00 31.07 20 LEU B C 1
ATOM 1357 O O . LEU B 1 41 ? -14.181 -32.488 -40.736 1.00 31.38 20 LEU B O 1
ATOM 1362 N N . LEU B 1 42 ? -14.283 -30.875 -39.162 1.00 30.31 21 LEU B N 1
ATOM 1363 C CA . LEU B 1 42 ? -13.106 -31.336 -38.437 1.00 29.60 21 LEU B CA 1
ATOM 1364 C C . LEU B 1 42 ? -13.424 -32.637 -37.714 1.00 28.80 21 LEU B C 1
ATOM 1365 O O . LEU B 1 42 ? -12.765 -33.657 -37.930 1.00 28.11 21 LEU B O 1
ATOM 1370 N N . TRP B 1 43 ? -14.444 -32.593 -36.862 1.00 28.64 22 TRP B N 1
ATOM 1371 C CA . TRP B 1 43 ? -14.873 -33.766 -36.114 1.00 28.88 22 TRP B CA 1
ATOM 1372 C C . TRP B 1 43 ? -16.337 -34.078 -36.405 1.00 30.51 22 TRP B C 1
ATOM 1373 O O . TRP B 1 43 ? -17.228 -33.577 -35.718 1.00 30.10 22 TRP B O 1
ATOM 1384 N N . PRO B 1 44 ? -16.593 -34.902 -37.434 1.00 32.83 23 PRO B N 1
ATOM 1385 C CA . PRO B 1 44 ? -17.969 -35.319 -37.731 1.00 35.01 23 PRO B CA 1
ATOM 1386 C C . PRO B 1 44 ? -18.611 -36.030 -36.540 1.00 35.69 23 PRO B C 1
ATOM 1387 O O . PRO B 1 44 ? -18.101 -37.060 -36.098 1.00 36.21 23 PRO B O 1
ATOM 1391 N N . ASP B 1 45 ? -19.710 -35.481 -36.027 1.00 35.91 24 ASP B N 1
ATOM 1392 C CA . ASP B 1 45 ? -20.417 -36.080 -34.898 1.00 35.07 24 ASP B CA 1
ATOM 1393 C C . ASP B 1 45 ? -21.840 -35.544 -34.802 1.00 35.32 24 ASP B C 1
ATOM 1394 O O . ASP B 1 45 ? -22.238 -34.654 -35.554 1.00 35.86 24 ASP B O 1
ATOM 1399 N N . HIS B 1 46 ? -22.596 -36.103 -33.866 1.00 34.67 25 HIS B N 1
ATOM 1400 C CA A HIS B 1 46 ? -23.969 -35.679 -33.668 0.50 35.27 25 HIS B CA 1
ATOM 1401 C CA B HIS B 1 46 ? -23.972 -35.701 -33.571 0.50 35.28 25 HIS B CA 1
ATOM 1402 C C . HIS B 1 46 ? -24.046 -34.212 -33.238 1.00 33.16 25 HIS B C 1
ATOM 1403 O O . HIS B 1 46 ? -23.244 -33.729 -32.438 1.00 30.90 25 HIS B O 1
ATOM 1416 N N . GLU B 1 47 ? -25.011 -33.500 -33.820 1.00 32.40 26 GLU B N 1
ATOM 1417 C CA . GLU B 1 47 ? -25.159 -32.052 -33.630 1.00 31.09 26 GLU B CA 1
ATOM 1418 C C . GLU B 1 47 ? -25.303 -31.647 -32.165 1.00 30.15 26 GLU B C 1
ATOM 1419 O O . GLU B 1 47 ? -24.710 -30.660 -31.726 1.00 29.38 26 GLU B O 1
ATOM 1425 N N . ASP B 1 48 ? -26.095 -32.409 -31.414 1.00 30.72 27 ASP B N 1
ATOM 1426 C CA . ASP B 1 48 ? -26.321 -32.116 -30.002 1.00 31.73 27 ASP B CA 1
ATOM 1427 C C . ASP B 1 48 ? -25.079 -32.358 -29.138 1.00 30.66 27 ASP B C 1
ATOM 1428 O O . ASP B 1 48 ? -24.860 -31.641 -28.160 1.00 30.48 27 ASP B O 1
ATOM 1433 N N . VAL B 1 49 ? -24.274 -33.360 -29.495 1.00 30.48 28 VAL B N 1
ATOM 1434 C CA . VAL B 1 49 ? -23.009 -33.614 -28.803 1.00 29.59 28 VAL B CA 1
ATOM 1435 C C . VAL B 1 49 ? -22.075 -32.420 -28.967 1.00 28.53 28 VAL B C 1
ATOM 1436 O O . VAL B 1 49 ? -21.474 -31.949 -27.999 1.00 28.03 28 VAL B O 1
ATOM 1440 N N . HIS B 1 50 ? -21.951 -31.941 -30.201 1.00 28.28 29 HIS B N 1
ATOM 1441 C CA . HIS B 1 50 ? -21.173 -30.739 -30.498 1.00 28.29 29 HIS B CA 1
ATOM 1442 C C . HIS B 1 50 ? -21.661 -29.544 -29.669 1.00 28.59 29 HIS B C 1
ATOM 1443 O O . HIS B 1 50 ? -20.895 -28.951 -28.905 1.00 27.53 29 HIS B O 1
ATOM 1450 N N . LEU B 1 51 ? -22.938 -29.202 -29.830 1.00 29.72 30 LEU B N 1
ATOM 1451 C CA . LEU B 1 51 ? -23.531 -28.033 -29.177 1.00 30.86 30 LEU B CA 1
ATOM 1452 C C . LEU B 1 51 ? -23.422 -28.074 -27.655 1.00 31.78 30 LEU B C 1
ATOM 1453 O O . LEU B 1 51 ? -23.188 -27.045 -27.016 1.00 30.96 30 LEU B O 1
ATOM 1458 N N . GLN B 1 52 ? -23.598 -29.259 -27.080 1.00 33.77 31 GLN B N 1
ATOM 1459 C CA . GLN B 1 52 ? -23.489 -29.431 -25.637 1.00 37.53 31 GLN B CA 1
ATOM 1460 C C . GLN B 1 52 ? -22.073 -29.066 -25.202 1.00 35.76 31 GLN B C 1
ATOM 1461 O O . GLN B 1 52 ? -21.877 -28.399 -24.189 1.00 36.00 31 GLN B O 1
ATOM 1467 N N . GLU B 1 53 ? -21.090 -29.483 -25.991 1.00 34.27 32 GLU B N 1
ATOM 1468 C CA . GLU B 1 53 ? -19.694 -29.201 -25.681 1.00 34.85 32 GLU B CA 1
ATOM 1469 C C . GLU B 1 53 ? -19.355 -27.735 -25.944 1.00 32.26 32 GLU B C 1
ATOM 1470 O O . GLU B 1 53 ? -18.703 -27.092 -25.124 1.00 32.00 32 GLU B O 1
ATOM 1476 N N . MET B 1 54 ? -19.804 -27.216 -27.086 1.00 31.15 33 MET B N 1
ATOM 1477 C CA . MET B 1 54 ? -19.553 -25.826 -27.468 1.00 30.05 33 MET B CA 1
ATOM 1478 C C . MET B 1 54 ? -20.062 -24.827 -26.425 1.00 30.02 33 MET B C 1
ATOM 1479 O O . MET B 1 54 ? -19.391 -23.833 -26.138 1.00 27.36 33 MET B O 1
ATOM 1484 N N . ARG B 1 55 ? -21.236 -25.090 -25.852 1.00 32.57 34 ARG B N 1
ATOM 1485 C CA . ARG B 1 55 ? -21.819 -24.175 -24.868 1.00 34.79 34 ARG B CA 1
ATOM 1486 C C . ARG B 1 55 ? -21.052 -24.153 -23.547 1.00 34.48 34 ARG B C 1
ATOM 1487 O O . ARG B 1 55 ? -21.026 -23.132 -22.864 1.00 35.49 34 ARG B O 1
ATOM 1495 N N . GLN B 1 56 ? -20.431 -25.276 -23.191 1.00 34.45 35 GLN B N 1
ATOM 1496 C CA . GLN B 1 56 ? -19.595 -25.348 -21.993 1.00 34.95 35 GLN B CA 1
ATOM 1497 C C . GLN B 1 56 ? -18.288 -24.590 -22.200 1.00 32.38 35 GLN B C 1
ATOM 1498 O O . GLN B 1 56 ? -17.908 -23.755 -21.381 1.00 32.49 35 GLN B O 1
ATOM 1504 N N . LEU B 1 57 ? -17.608 -24.906 -23.302 1.00 29.98 36 LEU B N 1
ATOM 1505 C CA . LEU B 1 57 ? -16.302 -24.335 -23.635 1.00 28.53 36 LEU B CA 1
ATOM 1506 C C . LEU B 1 57 ? -16.254 -22.806 -23.558 1.00 28.33 36 LEU B C 1
ATOM 1507 O O . LEU B 1 57 ? -15.281 -22.239 -23.058 1.00 28.13 36 LEU B O 1
ATOM 1512 N N . ILE B 1 58 ? -17.304 -22.145 -24.040 1.00 28.27 37 ILE B N 1
ATOM 1513 C CA . ILE B 1 58 ? -17.318 -20.681 -24.117 1.00 29.59 37 ILE B CA 1
ATOM 1514 C C . ILE B 1 58 ? -17.443 -20.004 -22.750 1.00 30.83 37 ILE B C 1
ATOM 1515 O O . ILE B 1 58 ? -17.237 -18.795 -22.629 1.00 32.78 37 ILE B O 1
ATOM 1520 N N . THR B 1 59 ? -17.782 -20.783 -21.725 1.00 30.29 38 THR B N 1
ATOM 1521 C CA . THR B 1 59 ? -17.855 -20.268 -20.357 1.00 31.82 38 THR B CA 1
ATOM 1522 C C . THR B 1 59 ? -16.567 -20.547 -19.584 1.00 30.97 38 THR B C 1
ATOM 1523 O O . THR B 1 59 ? -16.420 -20.115 -18.438 1.00 31.04 38 THR B O 1
ATOM 1527 N N . GLN B 1 60 ? -15.641 -21.273 -20.206 1.00 30.52 39 GLN B N 1
ATOM 1528 C CA . GLN B 1 60 ? -14.445 -21.750 -19.508 1.00 32.14 39 GLN B CA 1
ATOM 1529 C C . GLN B 1 60 ? -13.216 -20.860 -19.723 1.00 32.63 39 GLN B C 1
ATOM 1530 O O . GLN B 1 60 ? -12.856 -20.547 -20.856 1.00 32.65 39 GLN B O 1
ATOM 1536 N N . ALA B 1 61 ? -12.579 -20.466 -18.623 1.00 33.94 40 ALA B N 1
ATOM 1537 C CA . ALA B 1 61 ? -11.419 -19.576 -18.662 1.00 35.11 40 ALA B CA 1
ATOM 1538 C C . ALA B 1 61 ? -10.166 -20.247 -19.217 1.00 33.54 40 ALA B C 1
ATOM 1539 O O . ALA B 1 61 ? -9.283 -19.573 -19.745 1.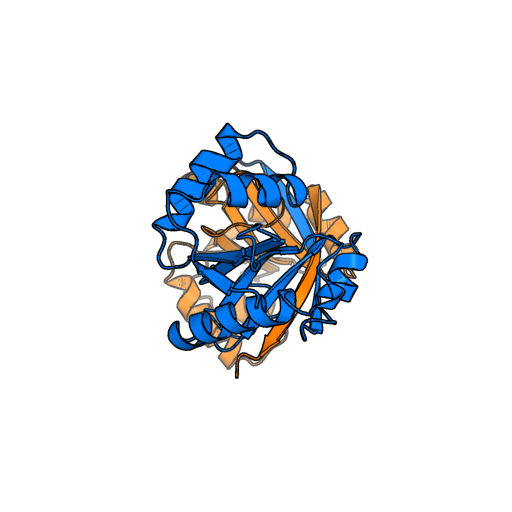00 34.74 40 ALA B O 1
ATOM 1541 N N . HIS B 1 62 ? -10.087 -21.569 -19.086 1.00 32.15 41 HIS B N 1
ATOM 1542 C CA . HIS B 1 62 ? -8.922 -22.323 -19.554 1.00 30.31 41 HIS B CA 1
ATOM 1543 C C . HIS B 1 62 ? -9.084 -22.805 -20.996 1.00 26.59 41 HIS B C 1
ATOM 1544 O O . HIS B 1 62 ? -8.285 -23.612 -21.486 1.00 24.97 41 HIS B O 1
ATOM 1551 N N . ARG B 1 63 ? -10.115 -22.310 -21.673 1.00 24.87 42 ARG B N 1
ATOM 1552 C CA . ARG B 1 63 ? -10.379 -22.697 -23.054 1.00 23.42 42 ARG B CA 1
ATOM 1553 C C . ARG B 1 63 ? -10.414 -21.490 -23.981 1.00 24.38 42 ARG B C 1
ATOM 1554 O O . ARG B 1 63 ? -10.907 -20.417 -23.608 1.00 25.74 42 ARG B O 1
ATOM 1562 N N . LEU B 1 64 ? -9.890 -21.666 -25.191 1.00 23.67 43 LEU B N 1
ATOM 1563 C CA . LEU B 1 64 ? -9.951 -20.616 -26.201 1.00 24.43 43 LEU B CA 1
ATOM 1564 C C . LEU B 1 64 ? -10.494 -21.202 -27.495 1.00 23.83 43 LEU B C 1
ATOM 1565 O O . LEU B 1 64 ? -10.058 -22.274 -27.934 1.00 24.03 43 LEU B O 1
ATOM 1570 N N . GLN B 1 65 ? -11.451 -20.508 -28.100 1.00 22.50 44 GLN B N 1
ATOM 1571 C CA . GLN B 1 65 ? -11.993 -20.942 -29.380 1.00 23.34 44 GLN B CA 1
ATOM 1572 C C . GLN B 1 65 ? -12.131 -19.744 -30.307 1.00 23.70 44 GLN B C 1
ATOM 1573 O O . GLN B 1 65 ? -12.709 -18.718 -29.932 1.00 24.82 44 GLN B O 1
ATOM 1579 N N . LEU B 1 66 ? -11.583 -19.862 -31.512 1.00 23.12 45 LEU B N 1
ATOM 1580 C CA . LEU B 1 66 ? -11.549 -18.728 -32.431 1.00 23.90 45 LEU B CA 1
ATOM 1581 C C . LEU B 1 66 ? -12.184 -19.070 -33.775 1.00 24.95 45 LEU B C 1
ATOM 1582 O O . LEU B 1 66 ? -12.251 -20.241 -34.160 1.00 24.05 45 LEU B O 1
ATOM 1587 N N . LEU B 1 67 ? -12.664 -18.039 -34.468 1.00 26.58 46 LEU B N 1
ATOM 1588 C CA . LEU B 1 67 ? -13.104 -18.155 -35.852 1.00 28.69 46 LEU B CA 1
ATOM 1589 C C . LEU B 1 67 ? -12.391 -17.095 -36.681 1.00 30.41 46 LEU B C 1
ATOM 1590 O O . LEU B 1 67 ? -12.090 -16.005 -36.185 1.00 31.95 46 LEU B O 1
ATOM 1595 N N . ALA B 1 68 ? -12.104 -17.421 -37.935 1.00 30.44 47 ALA B N 1
ATOM 1596 C CA . ALA B 1 68 ? -11.602 -16.432 -38.881 1.00 32.65 47 ALA B CA 1
ATOM 1597 C C . ALA B 1 68 ? -12.683 -16.165 -39.921 1.00 34.61 47 ALA B C 1
ATOM 1598 O O . ALA B 1 68 ? -13.234 -17.103 -40.500 1.00 33.55 47 ALA B O 1
ATOM 1600 N N . TYR B 1 69 ? -12.993 -14.891 -40.144 1.00 37.88 48 TYR B N 1
ATOM 1601 C CA . TYR B 1 69 ? -14.039 -14.513 -41.087 1.00 42.41 48 TYR B CA 1
ATOM 1602 C C . TYR B 1 69 ? -13.471 -13.753 -42.282 1.00 46.88 48 TYR B C 1
ATOM 1603 O O . TYR B 1 69 ? -12.379 -13.184 -42.210 1.00 46.83 48 TYR B O 1
ATOM 1612 N N . THR B 1 70 ? -14.219 -13.750 -43.381 1.00 51.80 49 THR B N 1
ATOM 1613 C CA . THR B 1 70 ? -13.882 -12.926 -44.534 1.00 57.29 49 THR B CA 1
ATOM 1614 C C . THR B 1 70 ? -14.605 -11.589 -44.428 1.00 61.26 49 THR B C 1
ATOM 1615 O O . THR B 1 70 ? -15.181 -11.266 -43.386 1.00 60.19 49 THR B O 1
ATOM 1619 N N . ASP B 1 71 ? -14.560 -10.817 -45.510 1.00 66.64 50 ASP B N 1
ATOM 1620 C CA . ASP B 1 71 ? -15.303 -9.569 -45.626 1.00 71.21 50 ASP B CA 1
ATOM 1621 C C . ASP B 1 71 ? -16.788 -9.857 -45.629 1.00 72.93 50 ASP B C 1
ATOM 1622 O O . ASP B 1 71 ? -17.586 -9.141 -45.019 1.00 74.44 50 ASP B O 1
ATOM 1627 N N . THR B 1 72 ? -17.145 -10.925 -46.332 1.00 72.92 51 THR B N 1
ATOM 1628 C CA . THR B 1 72 ? -18.535 -11.292 -46.562 1.00 74.17 51 THR B CA 1
ATOM 1629 C C . THR B 1 72 ? -19.111 -12.081 -45.388 1.00 70.81 51 THR B C 1
ATOM 1630 O O . THR B 1 72 ? -20.154 -12.729 -45.515 1.00 71.26 51 THR B O 1
ATOM 1634 N N . GLN B 1 73 ? -18.426 -12.004 -44.249 1.00 67.80 52 GLN B N 1
ATOM 1635 C CA . GLN B 1 73 ? -18.811 -12.713 -43.030 1.00 64.58 52 GLN B CA 1
ATOM 1636 C C . GLN B 1 73 ? -18.893 -14.223 -43.213 1.00 60.42 52 GLN B C 1
ATOM 1637 O O . GLN B 1 73 ? -19.740 -14.875 -42.603 1.00 59.66 52 GLN B O 1
ATOM 1643 N N . GLN B 1 74 ? -18.025 -14.780 -44.052 1.00 58.26 53 GLN B N 1
ATOM 1644 C CA . GLN B 1 74 ? -17.934 -16.231 -44.166 1.00 55.12 53 GLN B CA 1
ATOM 1645 C C . GLN B 1 74 ? -16.901 -16.771 -43.184 1.00 49.62 53 GLN B C 1
ATOM 1646 O O . GLN B 1 74 ? -15.746 -16.341 -43.190 1.00 49.58 53 GLN B O 1
ATOM 1652 N N . ALA B 1 75 ? -17.316 -17.705 -42.333 1.00 45.62 54 ALA B N 1
ATOM 1653 C CA . ALA B 1 75 ? -16.382 -18.359 -41.426 1.00 41.29 54 ALA B CA 1
ATOM 1654 C C . ALA B 1 75 ? -15.594 -19.400 -42.209 1.00 39.37 54 ALA B C 1
ATOM 1655 O O . ALA B 1 75 ? -16.171 -20.364 -42.722 1.00 39.26 54 ALA B O 1
ATOM 1657 N N . ILE B 1 76 ? -14.280 -19.203 -42.306 1.00 36.98 55 ILE B N 1
ATOM 1658 C CA . ILE B 1 76 ? -13.446 -20.060 -43.146 1.00 36.24 55 ILE B CA 1
ATOM 1659 C C . ILE B 1 76 ? -12.409 -20.872 -42.372 1.00 33.49 55 ILE B C 1
ATOM 1660 O O . ILE B 1 76 ? -11.730 -21.722 -42.951 1.00 34.31 55 ILE B O 1
ATOM 1665 N N . ALA B 1 77 ? -12.286 -20.607 -41.072 1.00 31.94 56 ALA B N 1
ATOM 1666 C CA . ALA B 1 77 ? -11.337 -21.327 -40.224 1.00 29.26 56 ALA B CA 1
ATOM 1667 C C . ALA B 1 77 ? -11.724 -21.259 -38.750 1.00 27.14 56 ALA B C 1
ATOM 1668 O O . ALA B 1 77 ? -12.385 -20.311 -38.320 1.00 28.27 56 ALA B O 1
ATOM 1670 N N . MET B 1 78 ? -11.302 -22.261 -37.981 1.00 25.02 57 MET B N 1
ATOM 1671 C CA . MET B 1 78 ? -11.545 -22.296 -36.539 1.00 23.70 57 MET B CA 1
ATOM 1672 C C . MET B 1 78 ? -10.363 -22.918 -35.813 1.00 22.37 57 MET B C 1
ATOM 1673 O O . MET B 1 78 ? -9.620 -23.709 -36.394 1.00 22.09 57 MET B O 1
ATOM 1678 N N . LEU B 1 79 ? -10.203 -22.563 -34.541 1.00 21.15 58 LEU B N 1
ATOM 1679 C CA . LEU B 1 79 ? -9.189 -23.161 -33.683 1.00 20.36 58 LEU B CA 1
ATOM 1680 C C . LEU B 1 79 ? -9.769 -23.337 -32.286 1.00 20.77 58 LEU B C 1
ATOM 1681 O O . LEU B 1 79 ? -10.555 -22.505 -31.819 1.00 21.53 58 LEU B O 1
ATOM 1686 N N . GLU B 1 80 ? -9.378 -24.415 -31.617 1.00 21.51 59 GLU B N 1
ATOM 1687 C CA . GLU B 1 80 ? -9.714 -24.596 -30.215 1.00 20.78 59 GLU B CA 1
ATOM 1688 C C . GLU B 1 80 ? -8.439 -24.940 -29.459 1.00 19.37 59 GLU B C 1
ATOM 1689 O O . GLU B 1 80 ? -7.617 -25.717 -29.939 1.00 18.45 59 GLU B O 1
ATOM 1695 N N . ALA B 1 81 ? -8.262 -24.359 -28.280 1.00 19.42 60 ALA B N 1
ATOM 1696 C CA . ALA B 1 81 ? -7.072 -24.648 -27.492 1.00 18.50 60 ALA B CA 1
ATOM 1697 C C . ALA B 1 81 ? -7.439 -24.668 -26.027 1.00 18.51 60 ALA B C 1
ATOM 1698 O O . ALA B 1 81 ? -8.501 -24.172 -25.641 1.00 19.40 60 ALA B O 1
ATOM 1700 N N . SER B 1 82 ? -6.563 -25.244 -25.209 1.00 17.36 61 SER B N 1
ATOM 1701 C CA . SER B 1 82 ? -6.797 -25.295 -23.774 1.00 18.01 61 SER B CA 1
ATOM 1702 C C . SER B 1 82 ? -5.505 -25.056 -23.016 1.00 19.28 61 SER B C 1
ATOM 1703 O O . SER B 1 82 ? -4.412 -25.131 -23.588 1.00 18.67 61 SER B O 1
ATOM 1706 N N . ILE B 1 83 ? -5.637 -24.751 -21.728 1.00 20.08 62 ILE B N 1
ATOM 1707 C CA . ILE B 1 83 ? -4.499 -24.741 -20.825 1.00 21.38 62 ILE B CA 1
ATOM 1708 C C . ILE B 1 83 ? -4.553 -26.046 -20.037 1.00 21.14 62 ILE B C 1
ATOM 1709 O O . ILE B 1 83 ? -5.589 -26.372 -19.453 1.00 20.45 62 ILE B O 1
ATOM 1714 N N . ARG B 1 84 ? -3.451 -26.795 -20.030 1.00 21.26 63 ARG B N 1
ATOM 1715 C CA . ARG B 1 84 ? -3.406 -28.102 -19.368 1.00 22.22 63 ARG B CA 1
ATOM 1716 C C . ARG B 1 84 ? -2.523 -28.042 -18.136 1.00 25.59 63 ARG B C 1
ATOM 1717 O O . ARG B 1 84 ? -1.404 -27.530 -18.204 1.00 26.26 63 ARG B O 1
ATOM 1725 N N . TYR B 1 85 ? -3.011 -28.580 -17.019 1.00 26.86 64 TYR B N 1
ATOM 1726 C CA . TYR B 1 85 ? -2.249 -28.564 -15.776 1.00 29.42 64 TYR B CA 1
ATOM 1727 C C . TYR B 1 85 ? -1.702 -29.943 -15.421 1.00 29.76 64 TYR B C 1
ATOM 1728 O O . TYR B 1 85 ? -0.873 -30.080 -14.522 1.00 30.72 64 TYR B O 1
ATOM 1737 N N . GLU B 1 86 ? -2.160 -30.958 -16.143 1.00 27.99 65 GLU B N 1
ATOM 1738 C CA . GLU B 1 86 ? -1.640 -32.306 -15.967 1.00 28.03 65 GLU B CA 1
ATOM 1739 C C . GLU B 1 86 ? -0.585 -32.574 -17.037 1.00 28.00 65 GLU B C 1
ATOM 1740 O O . GLU B 1 86 ? -0.584 -31.921 -18.085 1.00 25.95 65 GLU B O 1
ATOM 1746 N N . TYR B 1 87 ? 0.312 -33.522 -16.774 1.00 29.62 66 TYR B N 1
ATOM 1747 C CA . TYR B 1 87 ? 1.453 -33.758 -17.664 1.00 29.77 66 TYR B CA 1
ATOM 1748 C C . TYR B 1 87 ? 1.080 -34.060 -19.115 1.00 27.50 66 TYR B C 1
ATOM 1749 O O . TYR B 1 87 ? 0.368 -35.030 -19.394 1.00 28.22 66 TYR B O 1
ATOM 1758 N N . VAL B 1 88 ? 1.563 -33.224 -20.035 1.00 24.91 67 VAL B N 1
ATOM 1759 C CA . VAL B 1 88 ? 1.412 -33.495 -21.465 1.00 21.77 67 VAL B CA 1
ATOM 1760 C C . VAL B 1 88 ? 2.723 -34.040 -22.020 1.00 20.99 67 VAL B C 1
ATOM 1761 O O . VAL B 1 88 ? 3.783 -33.434 -21.822 1.00 21.30 67 VAL B O 1
ATOM 1765 N N . ASN B 1 89 ? 2.649 -35.180 -22.706 1.00 20.35 68 ASN B N 1
ATOM 1766 C CA . ASN B 1 89 ? 3.831 -35.805 -23.300 1.00 22.45 68 ASN B CA 1
ATOM 1767 C C . ASN B 1 89 ? 4.695 -34.842 -24.122 1.00 22.69 68 ASN B C 1
ATOM 1768 O O . ASN B 1 89 ? 4.179 -34.038 -24.904 1.00 21.88 68 ASN B O 1
ATOM 1773 N N . GLY B 1 90 ? 6.010 -34.912 -23.923 1.00 24.11 69 GLY B N 1
ATOM 1774 C CA . GLY B 1 90 ? 6.938 -34.098 -24.687 1.00 24.72 69 GLY B CA 1
ATOM 1775 C C . GLY B 1 90 ? 7.275 -32.756 -24.063 1.00 26.40 69 GLY B C 1
ATOM 1776 O O . GLY B 1 90 ? 8.169 -32.061 -24.548 1.00 29.31 69 GLY B O 1
ATOM 1777 N N . THR B 1 91 ? 6.567 -32.392 -22.995 1.00 25.17 70 THR B N 1
ATOM 1778 C CA . THR B 1 91 ? 6.756 -31.097 -22.339 1.00 26.56 70 THR B CA 1
ATOM 1779 C C . THR B 1 91 ? 7.640 -31.214 -21.093 1.00 29.15 70 THR B C 1
ATOM 1780 O O . THR B 1 91 ? 7.844 -32.313 -20.573 1.00 29.10 70 THR B O 1
ATOM 1784 N N . GLN B 1 92 ? 8.167 -30.082 -20.626 1.00 32.00 71 GLN B N 1
ATOM 1785 C CA . GLN B 1 92 ? 9.035 -30.052 -19.448 1.00 35.11 71 GLN B CA 1
ATOM 1786 C C . GLN B 1 92 ? 8.564 -29.008 -18.448 1.00 33.81 71 GLN B C 1
ATOM 1787 O O . GLN B 1 92 ? 9.224 -28.755 -17.439 1.00 35.72 71 GLN B O 1
ATOM 1793 N N . THR B 1 93 ? 7.425 -28.390 -18.742 1.00 30.27 72 THR B N 1
ATOM 1794 C CA . THR B 1 93 ? 6.852 -27.377 -17.865 1.00 29.76 72 THR B CA 1
ATOM 1795 C C . THR B 1 93 ? 5.374 -27.657 -17.671 1.00 28.50 72 THR B C 1
ATOM 1796 O O . THR B 1 93 ? 4.789 -28.485 -18.376 1.00 27.21 72 THR B O 1
ATOM 1800 N N . SER B 1 94 ? 4.775 -26.964 -16.712 1.00 30.02 73 SER B N 1
ATOM 1801 C CA . SER B 1 94 ? 3.342 -27.051 -16.476 1.00 30.87 73 SER B CA 1
ATOM 1802 C C . SER B 1 94 ? 2.936 -25.789 -15.736 1.00 31.22 73 SER B C 1
ATOM 1803 O O . SER B 1 94 ? 3.636 -25.373 -14.815 1.00 31.63 73 SER B O 1
ATOM 1806 N N . PRO B 1 95 ? 1.815 -25.163 -16.141 1.00 30.70 74 PRO B N 1
ATOM 1807 C CA . PRO B 1 95 ? 0.917 -25.617 -17.213 1.00 29.06 74 PRO B CA 1
ATOM 1808 C C . PRO B 1 95 ? 1.475 -25.376 -18.616 1.00 27.87 74 PRO B C 1
ATOM 1809 O O . PRO B 1 95 ? 2.510 -24.722 -18.759 1.00 29.92 74 PRO B O 1
ATOM 1813 N N . VAL B 1 96 ? 0.807 -25.930 -19.627 1.00 25.37 75 VAL B N 1
ATOM 1814 C CA . VAL B 1 96 ? 1.166 -25.708 -21.026 1.00 24.54 75 VAL B CA 1
ATOM 1815 C C . VAL B 1 96 ? -0.098 -25.428 -21.833 1.00 23.99 75 VAL B C 1
ATOM 1816 O O . VAL B 1 96 ? -1.189 -25.859 -21.453 1.00 23.91 75 VAL B O 1
ATOM 1820 N N . ALA B 1 97 ? 0.039 -24.715 -22.948 1.00 22.87 76 ALA B N 1
ATOM 1821 C CA . ALA B 1 97 ? -1.089 -24.546 -23.858 1.00 21.46 76 ALA B CA 1
ATOM 1822 C C . ALA B 1 97 ? -1.194 -25.822 -24.674 1.00 19.55 76 ALA B C 1
ATOM 1823 O O . ALA B 1 97 ? -0.200 -26.519 -24.853 1.00 19.71 76 ALA B O 1
ATOM 1825 N N . PHE B 1 98 ? -2.386 -26.147 -25.161 1.00 18.65 77 PHE B N 1
ATOM 1826 C CA . PHE B 1 98 ? -2.538 -27.353 -25.969 1.00 19.14 77 PHE B CA 1
ATOM 1827 C C . PHE B 1 98 ? -3.507 -27.114 -27.115 1.00 18.34 77 PHE B C 1
ATOM 1828 O O . PHE B 1 98 ? -4.598 -26.579 -26.903 1.00 19.80 77 PHE B O 1
ATOM 1836 N N . LEU B 1 99 ? -3.102 -27.501 -28.324 1.00 17.16 78 LEU B N 1
ATOM 1837 C CA . LEU B 1 99 ? -3.939 -27.330 -29.509 1.00 18.68 78 LEU B CA 1
ATOM 1838 C C . LEU B 1 99 ? -4.941 -28.469 -29.600 1.00 19.93 78 LEU B C 1
ATOM 1839 O O . LEU B 1 99 ? -4.564 -29.620 -29.839 1.00 20.77 78 LEU B O 1
ATOM 1844 N N . GLU B 1 100 ? -6.217 -28.154 -29.400 1.00 20.34 79 GLU B N 1
ATOM 1845 C CA . GLU B 1 100 ? -7.246 -29.179 -29.420 1.00 20.08 79 GLU B CA 1
ATOM 1846 C C . GLU B 1 100 ? -7.700 -29.446 -30.843 1.00 21.92 79 GLU B C 1
ATOM 1847 O O . GLU B 1 100 ? -7.987 -30.587 -31.201 1.00 21.94 79 GLU B O 1
ATOM 1853 N N . GLY B 1 101 ? -7.758 -28.396 -31.657 1.00 22.57 80 GLY B N 1
ATOM 1854 C CA . GLY B 1 101 ? -8.200 -28.550 -33.026 1.00 22.63 80 GLY B CA 1
ATOM 1855 C C . GLY B 1 101 ? -8.008 -27.296 -33.844 1.00 24.21 80 GLY B C 1
ATOM 1856 O O . GLY B 1 101 ? -8.186 -26.180 -33.351 1.00 24.46 80 GLY B O 1
ATOM 1857 N N . ILE B 1 102 ? -7.640 -27.485 -35.104 1.00 24.42 81 ILE B N 1
ATOM 1858 C CA . ILE B 1 102 ? -7.553 -26.378 -36.035 1.00 25.44 81 ILE B CA 1
ATOM 1859 C C . ILE B 1 102 ? -8.090 -26.853 -37.377 1.00 26.11 81 ILE B C 1
ATOM 1860 O O . ILE B 1 102 ? -7.861 -27.998 -37.778 1.00 25.97 81 ILE B O 1
ATOM 1865 N N . PHE B 1 103 ? -8.836 -25.992 -38.056 1.00 26.58 82 PHE B N 1
ATOM 1866 C CA . PHE B 1 103 ? -9.354 -26.339 -39.367 1.00 27.60 82 PHE B CA 1
ATOM 1867 C C . PHE B 1 103 ? -9.463 -25.104 -40.234 1.00 28.42 82 PHE B C 1
ATOM 1868 O O . PHE B 1 103 ? -10.084 -24.121 -39.841 1.00 28.98 82 PHE B O 1
ATOM 1876 N N . VAL B 1 104 ? -8.854 -25.162 -41.411 1.00 29.47 83 VAL B N 1
ATOM 1877 C CA . VAL B 1 104 ? -8.967 -24.100 -42.397 1.00 31.38 83 VAL B CA 1
ATOM 1878 C C . VAL B 1 104 ? -9.516 -24.713 -43.677 1.00 33.02 83 VAL B C 1
ATOM 1879 O O . VAL B 1 104 ? -9.086 -25.798 -44.077 1.00 33.21 83 VAL B O 1
ATOM 1883 N N . LEU B 1 105 ? -10.479 -24.040 -44.304 1.00 34.24 84 LEU B N 1
ATOM 1884 C CA . LEU B 1 105 ? -10.966 -24.463 -45.616 1.00 36.64 84 LEU B CA 1
ATOM 1885 C C . LEU B 1 105 ? -9.808 -24.451 -46.606 1.00 38.80 84 LEU B C 1
ATOM 1886 O O . LEU B 1 105 ? -9.002 -23.519 -46.596 1.00 39.87 84 LEU B O 1
ATOM 1891 N N . PRO B 1 106 ? -9.715 -25.491 -47.456 1.00 40.88 85 PRO B N 1
ATOM 1892 C CA . PRO B 1 106 ? -8.579 -25.693 -48.367 1.00 42.42 85 PRO B CA 1
ATOM 1893 C C . PRO B 1 106 ? -8.206 -24.448 -49.167 1.00 44.57 85 PRO B C 1
ATOM 1894 O O . PRO B 1 106 ? -7.019 -24.146 -49.284 1.00 45.62 85 PRO B O 1
ATOM 1898 N N . GLU B 1 107 ? -9.201 -23.737 -49.693 1.00 45.26 86 GLU B N 1
ATOM 1899 C CA . GLU B 1 107 ? -8.966 -22.526 -50.480 1.00 48.72 86 GLU B CA 1
ATOM 1900 C C . GLU B 1 107 ? -8.206 -21.433 -49.711 1.00 47.30 86 GLU B C 1
ATOM 1901 O O . GLU B 1 107 ? -7.677 -20.497 -50.316 1.00 48.05 86 GLU B O 1
ATOM 1907 N N . TYR B 1 108 ? -8.141 -21.567 -48.386 1.00 44.72 87 TYR B N 1
ATOM 1908 C CA . TYR B 1 108 ? -7.597 -20.518 -47.519 1.00 44.56 87 TYR B CA 1
ATOM 1909 C C . TYR B 1 108 ? -6.299 -20.890 -46.785 1.00 43.27 87 TYR B C 1
ATOM 1910 O O . TYR B 1 108 ? -5.813 -20.119 -45.957 1.00 41.55 87 TYR B O 1
ATOM 1919 N N . ARG B 1 109 ? -5.735 -22.056 -47.097 1.00 44.48 88 ARG B N 1
ATOM 1920 C CA . ARG B 1 109 ? -4.505 -22.520 -46.451 1.00 45.65 88 ARG B CA 1
ATOM 1921 C C . ARG B 1 109 ? -3.260 -21.716 -46.860 1.00 49.09 88 ARG B C 1
ATOM 1922 O O . ARG B 1 109 ? -2.358 -21.495 -46.050 1.00 48.72 88 ARG B O 1
ATOM 1930 N N . ARG B 1 110 ? -3.221 -21.272 -48.113 1.00 52.01 89 ARG B N 1
ATOM 1931 C CA . ARG B 1 110 ? -2.074 -20.526 -48.630 1.00 55.90 89 ARG B CA 1
ATOM 1932 C C . ARG B 1 110 ? -2.045 -19.092 -48.106 1.00 57.63 89 ARG B C 1
ATOM 1933 O O . ARG B 1 110 ? -1.118 -18.336 -48.399 1.00 60.38 89 ARG B O 1
ATOM 1941 N N . SER B 1 111 ? -3.062 -18.728 -47.330 1.00 56.35 90 SER B N 1
ATOM 1942 C CA . SER B 1 111 ? -3.176 -17.378 -46.787 1.00 56.93 90 SER B CA 1
ATOM 1943 C C . SER B 1 111 ? -2.451 -17.255 -45.453 1.00 55.74 90 SER B C 1
ATOM 1944 O O . SER B 1 111 ? -2.189 -16.148 -44.979 1.00 57.12 90 SER B O 1
ATOM 1947 N N . GLY B 1 112 ? -2.132 -18.395 -44.850 1.00 52.89 91 GLY B N 1
ATOM 1948 C CA . GLY B 1 112 ? -1.439 -18.405 -43.577 1.00 51.19 91 GLY B CA 1
ATOM 1949 C C . GLY B 1 112 ? -2.290 -17.869 -42.442 1.00 49.15 91 GLY B C 1
ATOM 1950 O O . GLY B 1 112 ? -1.768 -17.287 -41.488 1.00 50.23 91 GLY B O 1
ATOM 1951 N N . ILE B 1 113 ? -3.603 -18.056 -42.544 1.00 45.36 92 ILE B N 1
ATOM 1952 C CA . ILE B 1 113 ? -4.507 -17.671 -41.466 1.00 41.73 92 ILE B CA 1
ATOM 1953 C C . ILE B 1 113 ? -4.329 -18.642 -40.300 1.00 36.77 92 ILE B C 1
ATOM 1954 O O . ILE B 1 113 ? -4.608 -18.314 -39.146 1.00 34.44 92 ILE B O 1
ATOM 1959 N N . ALA B 1 114 ? -3.844 -19.839 -40.611 1.00 35.39 93 ALA B N 1
ATOM 1960 C CA . ALA B 1 114 ? -3.542 -20.831 -39.589 1.00 33.33 93 ALA B CA 1
ATOM 1961 C C . ALA B 1 114 ? -2.400 -20.345 -38.696 1.00 34.29 93 ALA B C 1
ATOM 1962 O O . ALA B 1 114 ? -2.403 -20.583 -37.491 1.00 33.11 93 ALA B O 1
ATOM 1964 N N . THR B 1 115 ? -1.425 -19.666 -39.296 1.00 37.04 94 THR B N 1
ATOM 1965 C CA . THR B 1 115 ? -0.333 -19.055 -38.541 1.00 37.84 94 THR B CA 1
ATOM 1966 C C . THR B 1 115 ? -0.878 -17.980 -37.603 1.00 37.52 94 THR B C 1
ATOM 1967 O O . THR B 1 115 ? -0.493 -17.911 -36.433 1.00 37.19 94 THR B O 1
ATOM 1971 N N . GLY B 1 116 ? -1.783 -17.154 -38.122 1.00 37.18 95 GLY B N 1
ATOM 1972 C CA . GLY B 1 116 ? -2.406 -16.105 -37.335 1.00 36.57 95 GLY B CA 1
ATOM 1973 C C . GLY B 1 116 ? -3.227 -16.641 -36.176 1.00 33.05 95 GLY B C 1
ATOM 1974 O O . GLY B 1 116 ? -3.254 -16.042 -35.099 1.00 32.16 95 GLY B O 1
ATOM 1975 N N . LEU B 1 117 ? -3.910 -17.760 -36.394 1.00 31.31 96 LEU B N 1
ATOM 1976 C CA . LEU B 1 117 ? -4.717 -18.368 -35.341 1.00 29.81 96 LEU B CA 1
ATOM 1977 C C . LEU B 1 117 ? -3.825 -18.889 -34.215 1.00 28.69 96 LEU B C 1
ATOM 1978 O O . LEU B 1 117 ? -4.093 -18.651 -33.035 1.00 27.94 96 LEU B O 1
ATOM 1983 N N . VAL B 1 118 ? -2.761 -19.593 -34.592 1.00 29.69 97 VAL B N 1
ATOM 1984 C CA . VAL B 1 118 ? -1.782 -20.109 -33.640 1.00 30.36 97 VAL B CA 1
ATOM 1985 C C . VAL B 1 118 ? -1.177 -18.979 -32.810 1.00 31.91 97 VAL B C 1
ATOM 1986 O O . VAL B 1 118 ? -1.050 -19.099 -31.589 1.00 31.15 97 VAL B O 1
ATOM 1990 N N . GLN B 1 119 ? -0.831 -17.877 -33.474 1.00 34.09 98 GLN B N 1
ATOM 1991 C CA . GLN B 1 119 ? -0.238 -16.722 -32.804 1.00 37.99 98 GLN B CA 1
ATOM 1992 C C . GLN B 1 119 ? -1.159 -16.115 -31.750 1.00 36.87 98 GLN B C 1
ATOM 1993 O O . GLN B 1 119 ? -0.686 -15.552 -30.765 1.00 37.95 98 GLN B O 1
ATOM 1999 N N . GLN B 1 120 ? -2.468 -16.224 -31.959 1.00 34.92 99 GLN B N 1
ATOM 2000 C CA . GLN B 1 120 ? -3.432 -15.705 -30.993 1.00 34.77 99 GLN B CA 1
ATOM 2001 C C . GLN B 1 120 ? -3.472 -16.561 -29.732 1.00 32.31 99 GLN B C 1
ATOM 2002 O O . GLN B 1 120 ? -3.700 -16.046 -28.639 1.00 34.14 99 GLN B O 1
ATOM 2008 N N . VAL B 1 121 ? -3.245 -17.864 -29.881 1.00 29.84 100 VAL B N 1
ATOM 2009 C CA . VAL B 1 121 ? -3.185 -18.762 -28.728 1.00 28.62 100 VAL B CA 1
ATOM 2010 C C . VAL B 1 121 ? -1.987 -18.432 -27.839 1.00 28.84 100 VAL B C 1
ATOM 2011 O O . VAL B 1 121 ? -2.100 -18.431 -26.611 1.00 29.17 100 VAL B O 1
ATOM 2015 N N . GLU B 1 122 ? -0.845 -18.154 -28.466 1.00 30.12 101 GLU B N 1
ATOM 2016 C CA . GLU B 1 122 ? 0.398 -17.876 -27.745 1.00 32.14 101 GLU B CA 1
ATOM 2017 C C . GLU B 1 122 ? 0.299 -16.612 -26.903 1.00 33.36 101 GLU B C 1
ATOM 2018 O O . GLU B 1 122 ? 0.757 -16.585 -25.761 1.00 33.78 101 GLU B O 1
ATOM 2024 N N . ILE B 1 123 ? -0.289 -15.565 -27.480 1.00 34.77 102 ILE B N 1
ATOM 2025 C CA . ILE B 1 123 ? -0.564 -14.332 -26.748 1.00 37.04 102 ILE B CA 1
ATOM 2026 C C . ILE B 1 123 ? -1.435 -14.664 -25.543 1.00 35.75 102 ILE B C 1
ATOM 2027 O O . ILE B 1 123 ? -1.171 -14.216 -24.427 1.00 37.47 102 ILE B O 1
ATOM 2032 N N . TRP B 1 124 ? -2.462 -15.473 -25.784 1.00 32.93 103 TRP B N 1
ATOM 2033 C CA . TRP B 1 124 ? -3.373 -15.924 -24.738 1.00 33.17 103 TRP B CA 1
ATOM 2034 C C . TRP B 1 124 ? -2.687 -16.843 -23.727 1.00 32.39 103 TRP B C 1
ATOM 2035 O O . TRP B 1 124 ? -2.868 -16.691 -22.521 1.00 34.03 103 TRP B O 1
ATOM 2046 N N . ALA B 1 125 ? -1.900 -17.793 -24.220 1.00 30.88 104 ALA B N 1
ATOM 2047 C CA . ALA B 1 125 ? -1.224 -18.749 -23.348 1.00 31.56 104 ALA B CA 1
ATOM 2048 C C . ALA B 1 125 ? -0.180 -18.072 -22.464 1.00 34.26 104 ALA B C 1
ATOM 2049 O O . ALA B 1 125 ? 0.073 -18.519 -21.345 1.00 34.10 104 ALA B O 1
ATOM 2051 N N . LYS B 1 126 ? 0.430 -17.004 -22.974 1.00 37.50 105 LYS B N 1
ATOM 2052 C CA . LYS B 1 126 ? 1.417 -16.238 -22.213 1.00 42.31 105 LYS B CA 1
ATOM 2053 C C . LYS B 1 126 ? 0.808 -15.650 -20.949 1.00 44.45 105 LYS B C 1
ATOM 2054 O O . LYS B 1 126 ? 1.491 -15.505 -19.935 1.00 44.71 105 LYS B O 1
ATOM 2060 N N . GLN B 1 127 ? -0.475 -15.300 -21.021 1.00 45.78 106 GLN B N 1
ATOM 2061 C CA . GLN B 1 127 ? -1.193 -14.764 -19.869 1.00 49.00 106 GLN B CA 1
ATOM 2062 C C . GLN B 1 127 ? -1.274 -15.798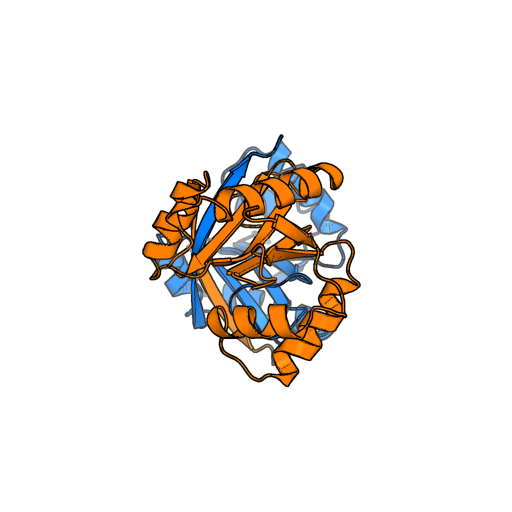 -18.756 1.00 47.85 106 GLN B C 1
ATOM 2063 O O . GLN B 1 127 ? -1.289 -15.451 -17.579 1.00 49.80 106 GLN B O 1
ATOM 2069 N N . PHE B 1 128 ? -1.324 -17.070 -19.140 1.00 44.64 107 PHE B N 1
ATOM 2070 C CA . PHE B 1 128 ? -1.430 -18.162 -18.182 1.00 43.71 107 PHE B CA 1
ATOM 2071 C C . PHE B 1 128 ? -0.063 -18.627 -17.682 1.00 45.18 107 PHE B C 1
ATOM 2072 O O . PHE B 1 128 ? 0.045 -19.684 -17.059 1.00 47.12 107 PHE B O 1
ATOM 2080 N N . ALA B 1 129 ? 0.971 -17.829 -17.949 1.00 44.50 108 ALA B N 1
ATOM 2081 C CA . ALA B 1 129 ? 2.348 -18.162 -17.578 1.00 43.60 108 ALA B CA 1
ATOM 2082 C C . ALA B 1 129 ? 2.824 -19.481 -18.195 1.00 40.33 108 ALA B C 1
ATOM 2083 O O . ALA B 1 129 ? 3.580 -20.236 -17.577 1.00 41.12 108 ALA B O 1
ATOM 2085 N N . CYS B 1 130 ? 2.381 -19.743 -19.421 1.00 36.99 109 CYS B N 1
ATOM 2086 C CA . CYS B 1 130 ? 2.860 -20.883 -20.193 1.00 33.60 109 CYS B CA 1
ATOM 2087 C C . CYS B 1 130 ? 4.055 -20.471 -21.050 1.00 33.63 109 CYS B C 1
ATOM 2088 O O . CYS B 1 130 ? 4.124 -19.341 -21.542 1.00 35.10 109 CYS B O 1
ATOM 2091 N N . THR B 1 131 ? 4.992 -21.396 -21.233 1.00 31.43 110 THR B N 1
ATOM 2092 C CA . THR B 1 131 ? 6.138 -21.175 -22.108 1.00 30.92 110 THR B CA 1
ATOM 2093 C C . THR B 1 131 ? 6.194 -22.260 -23.176 1.00 30.27 110 THR B C 1
ATOM 2094 O O . THR B 1 131 ? 7.045 -22.223 -24.070 1.00 32.59 110 THR B O 1
ATOM 2098 N N . GLU B 1 132 ? 5.297 -23.237 -23.071 1.00 26.45 111 GLU B N 1
ATOM 2099 C CA . GLU B 1 132 ? 5.228 -24.313 -24.051 1.00 25.01 111 GLU B CA 1
ATOM 2100 C C . GLU B 1 132 ? 3.819 -24.446 -24.633 1.00 23.22 111 GLU B C 1
ATOM 2101 O O . GLU B 1 132 ? 2.822 -24.234 -23.934 1.00 22.43 111 GLU B O 1
ATOM 2107 N N . PHE B 1 133 ? 3.760 -24.796 -25.918 1.00 22.48 112 PHE B N 1
ATOM 2108 C CA . PHE B 1 133 ? 2.516 -24.941 -26.669 1.00 21.20 112 PHE B CA 1
ATOM 2109 C C . PHE B 1 133 ? 2.621 -26.305 -27.342 1.00 20.85 112 PHE B C 1
ATOM 2110 O O . PHE B 1 133 ? 3.447 -26.501 -28.240 1.00 21.41 112 PHE B O 1
ATOM 2118 N N . ALA B 1 134 ? 1.803 -27.250 -26.891 1.00 19.84 113 ALA B N 1
ATOM 2119 C CA . ALA B 1 134 ? 1.876 -28.623 -27.378 1.00 18.93 113 ALA B CA 1
ATOM 2120 C C . ALA B 1 134 ? 0.640 -28.973 -28.189 1.00 18.10 113 ALA B C 1
ATOM 2121 O O . ALA B 1 134 ? -0.346 -28.238 -28.187 1.00 18.80 113 ALA B O 1
ATOM 2123 N N . SER B 1 135 ? 0.702 -30.106 -28.879 1.00 18.78 114 SER B N 1
ATOM 2124 C CA . SER B 1 135 ? -0.398 -30.583 -29.708 1.00 20.28 114 SER B CA 1
ATOM 2125 C C . SER B 1 135 ? -0.139 -32.056 -29.958 1.00 21.43 114 SER B C 1
ATOM 2126 O O . SER B 1 135 ? 0.892 -32.586 -29.527 1.00 20.84 114 SER B O 1
ATOM 2129 N N . ASP B 1 136 ? -1.068 -32.728 -30.629 1.00 22.10 115 ASP B N 1
ATOM 2130 C CA . ASP B 1 136 ? -0.833 -34.115 -31.016 1.00 24.11 115 ASP B CA 1
ATOM 2131 C C . ASP B 1 136 ? -1.609 -34.451 -32.281 1.00 24.66 115 ASP B C 1
ATOM 2132 O O . ASP B 1 136 ? -2.437 -33.660 -32.737 1.00 25.34 115 ASP B O 1
ATOM 2137 N N . ALA B 1 137 ? -1.331 -35.618 -32.848 1.00 23.26 116 ALA B N 1
ATOM 2138 C CA . ALA B 1 137 ? -1.985 -36.045 -34.073 1.00 21.97 116 ALA B CA 1
ATOM 2139 C C . ALA B 1 137 ? -1.932 -37.553 -34.135 1.00 22.22 116 ALA B C 1
ATOM 2140 O O . ALA B 1 137 ? -0.996 -38.160 -33.612 1.00 22.75 116 ALA B O 1
ATOM 2142 N N . ALA B 1 138 ? -2.922 -38.160 -34.781 1.00 21.75 117 ALA B N 1
ATOM 2143 C CA . ALA B 1 138 ? -2.905 -39.602 -34.994 1.00 22.43 117 ALA B CA 1
ATOM 2144 C C . ALA B 1 138 ? -1.616 -39.983 -35.712 1.00 23.70 117 ALA B C 1
ATOM 2145 O O . ALA B 1 138 ? -1.129 -39.224 -36.555 1.00 24.61 117 ALA B O 1
ATOM 2147 N N . LEU B 1 139 ? -1.061 -41.146 -35.375 1.00 23.04 118 LEU B N 1
ATOM 2148 C CA . LEU B 1 139 ? 0.200 -41.594 -35.962 1.00 25.32 118 LEU B CA 1
ATOM 2149 C C . LEU B 1 139 ? 0.074 -41.789 -37.468 1.00 28.47 118 LEU B C 1
ATOM 2150 O O . LEU B 1 139 ? 1.046 -41.610 -38.204 1.00 29.16 118 LEU B O 1
ATOM 2155 N N . ASP B 1 140 ? -1.127 -42.142 -37.921 1.00 32.02 119 ASP B N 1
ATOM 2156 C CA . ASP B 1 140 ? -1.358 -42.429 -39.337 1.00 36.91 119 ASP B CA 1
ATOM 2157 C C . ASP B 1 140 ? -1.751 -41.201 -40.166 1.00 35.53 119 ASP B C 1
ATOM 2158 O O . ASP B 1 140 ? -2.047 -41.322 -41.356 1.00 37.99 119 ASP B O 1
ATOM 2163 N N . ASN B 1 141 ? -1.747 -40.027 -39.540 1.00 32.37 120 ASN B N 1
ATOM 2164 C CA . ASN B 1 141 ? -2.090 -38.784 -40.231 1.00 31.71 120 ASN B CA 1
ATOM 2165 C C . ASN B 1 141 ? -0.843 -37.936 -40.493 1.00 31.53 120 ASN B C 1
ATOM 2166 O O . ASN B 1 141 ? -0.587 -36.966 -39.779 1.00 30.32 120 ASN B O 1
ATOM 2171 N N . GLN B 1 142 ? -0.077 -38.298 -41.519 1.00 33.43 121 GLN B N 1
ATOM 2172 C CA . GLN B 1 142 ? 1.182 -37.615 -41.813 1.00 34.48 121 GLN B CA 1
ATOM 2173 C C . GLN B 1 142 ? 0.973 -36.188 -42.313 1.00 32.53 121 GLN B C 1
ATOM 2174 O O . GLN B 1 142 ? 1.857 -35.341 -42.174 1.00 32.14 121 GLN B O 1
ATOM 2180 N N . ILE B 1 143 ? -0.194 -35.930 -42.896 1.00 31.44 122 ILE B N 1
ATOM 2181 C CA . ILE B 1 143 ? -0.542 -34.594 -43.368 1.00 31.83 122 ILE B CA 1
ATOM 2182 C C . ILE B 1 143 ? -0.644 -33.625 -42.196 1.00 29.11 122 ILE B C 1
ATOM 2183 O O . ILE B 1 143 ? -0.181 -32.483 -42.278 1.00 29.20 122 ILE B O 1
ATOM 2188 N N . SER B 1 144 ? -1.253 -34.088 -41.106 1.00 26.94 123 SER B N 1
ATOM 2189 C CA . SER B 1 144 ? -1.307 -33.320 -39.870 1.00 24.80 123 SER B CA 1
ATOM 2190 C C . SER B 1 144 ? 0.101 -33.096 -39.338 1.00 24.95 123 SER B C 1
ATOM 2191 O O . SER B 1 144 ? 0.385 -32.057 -38.743 1.00 26.32 123 SER B O 1
ATOM 2194 N N . HIS B 1 145 ? 0.980 -34.075 -39.546 1.00 25.58 124 HIS B N 1
ATOM 2195 C CA . HIS B 1 145 ? 2.371 -33.952 -39.109 1.00 26.71 124 HIS B CA 1
ATOM 2196 C C . HIS B 1 145 ? 3.053 -32.856 -39.922 1.00 27.41 124 HIS B C 1
ATOM 2197 O O . HIS B 1 145 ? 3.807 -32.051 -39.383 1.00 27.31 124 HIS B O 1
ATOM 2204 N N . ALA B 1 146 ? 2.785 -32.834 -41.225 1.00 28.01 125 ALA B N 1
ATOM 2205 C CA . ALA B 1 146 ? 3.339 -31.800 -42.093 1.00 29.66 125 ALA B CA 1
ATOM 2206 C C . ALA B 1 146 ? 2.769 -30.425 -41.740 1.00 29.14 125 ALA B C 1
ATOM 2207 O O . ALA B 1 146 ? 3.491 -29.426 -41.748 1.00 30.28 125 ALA B O 1
ATOM 2209 N N . MET B 1 147 ? 1.476 -30.379 -41.433 1.00 27.89 126 MET B N 1
ATOM 2210 C CA . MET B 1 147 ? 0.831 -29.137 -41.007 1.00 29.44 126 MET B CA 1
ATOM 2211 C C . MET B 1 147 ? 1.418 -28.597 -39.703 1.00 28.67 126 MET B C 1
ATOM 2212 O O . MET B 1 147 ? 1.677 -27.397 -39.585 1.00 28.46 126 MET B O 1
ATOM 2217 N N . HIS B 1 148 ? 1.621 -29.482 -38.727 1.00 27.82 127 HIS B N 1
ATOM 2218 C CA . HIS B 1 148 ? 2.199 -29.081 -37.443 1.00 27.22 127 HIS B CA 1
ATOM 2219 C C . HIS B 1 148 ? 3.586 -28.478 -37.617 1.00 28.55 127 HIS B C 1
ATOM 2220 O O . HIS B 1 148 ? 3.909 -27.472 -36.990 1.00 30.13 127 HIS B O 1
ATOM 2227 N N . GLN B 1 149 ? 4.411 -29.096 -38.455 1.00 28.92 128 GLN B N 1
ATOM 2228 C CA . GLN B 1 149 ? 5.756 -28.584 -38.684 1.00 31.79 128 GLN B CA 1
ATOM 2229 C C . GLN B 1 149 ? 5.725 -27.257 -39.434 1.00 31.32 128 GLN B C 1
ATOM 2230 O O . GLN B 1 149 ? 6.578 -26.402 -39.224 1.00 31.41 128 GLN B O 1
ATOM 2236 N N . ALA B 1 150 ? 4.725 -27.078 -40.290 1.00 31.52 129 ALA B N 1
ATOM 2237 C CA . ALA B 1 150 ? 4.602 -25.848 -41.068 1.00 34.37 129 ALA B CA 1
ATOM 2238 C C . ALA B 1 150 ? 4.169 -24.683 -40.181 1.00 35.64 129 ALA B C 1
ATOM 2239 O O . ALA B 1 150 ? 4.306 -23.520 -40.563 1.00 38.00 129 ALA B O 1
ATOM 2241 N N . LEU B 1 151 ? 3.639 -25.009 -39.003 1.00 34.20 130 LEU B N 1
ATOM 2242 C CA . LEU B 1 151 ? 3.193 -24.007 -38.037 1.00 33.85 130 LEU B CA 1
ATOM 2243 C C . LEU B 1 151 ? 4.249 -23.717 -36.963 1.00 32.41 130 LEU B C 1
ATOM 2244 O O . LEU B 1 151 ? 4.020 -22.902 -36.064 1.00 31.70 130 LEU B O 1
ATOM 2249 N N . GLY B 1 152 ? 5.400 -24.379 -37.056 1.00 31.82 131 GLY B N 1
ATOM 2250 C CA . GLY B 1 152 ? 6.482 -24.139 -36.116 1.00 31.36 131 GLY B CA 1
ATOM 2251 C C . GLY B 1 152 ? 6.568 -25.160 -34.995 1.00 28.44 131 GLY B C 1
ATOM 2252 O O . GLY B 1 152 ? 7.417 -25.034 -34.107 1.00 27.67 131 GLY B O 1
ATOM 2253 N N . PHE B 1 153 ? 5.691 -26.162 -35.020 1.00 27.41 132 PHE B N 1
ATOM 2254 C CA . PHE B 1 153 ? 5.764 -27.251 -34.045 1.00 26.63 132 PHE B CA 1
ATOM 2255 C C . PHE B 1 153 ? 6.823 -28.254 -34.491 1.00 28.73 132 PHE B C 1
ATOM 2256 O O . PHE B 1 153 ? 7.033 -28.452 -35.692 1.00 32.50 132 PHE B O 1
ATOM 2264 N N . HIS B 1 154 ? 7.495 -28.879 -33.529 1.00 26.02 133 HIS B N 1
ATOM 2265 C CA . HIS B 1 154 ? 8.412 -29.973 -33.836 1.00 26.45 133 HIS B CA 1
ATOM 2266 C C . HIS B 1 154 ? 7.948 -31.204 -33.076 1.00 24.80 133 HIS B C 1
ATOM 2267 O O . HIS B 1 154 ? 7.307 -31.079 -32.032 1.00 24.58 133 HIS B O 1
ATOM 2274 N N . GLU B 1 155 ? 8.244 -32.387 -33.606 1.00 24.37 134 GLU B N 1
ATOM 2275 C CA . GLU B 1 155 ? 7.822 -33.643 -32.983 1.00 22.89 134 GLU B CA 1
ATOM 2276 C C . GLU B 1 155 ? 8.608 -33.889 -31.696 1.00 22.90 134 GLU B C 1
ATOM 2277 O O . GLU B 1 155 ? 9.811 -33.625 -31.644 1.00 23.63 134 GLU B O 1
ATOM 2283 N N . THR B 1 156 ? 7.931 -34.382 -30.658 1.00 22.11 135 THR B N 1
ATOM 2284 C CA . THR B 1 156 ? 8.590 -34.670 -29.380 1.00 25.07 135 THR B CA 1
ATOM 2285 C C . THR B 1 156 ? 8.630 -36.156 -29.028 1.00 26.54 135 THR B C 1
ATOM 2286 O O . THR B 1 156 ? 9.653 -36.663 -28.564 1.00 28.13 135 THR B O 1
ATOM 2290 N N . GLU B 1 157 ? 7.507 -36.838 -29.239 1.00 24.90 136 GLU B N 1
ATOM 2291 C CA . GLU B 1 157 ? 7.362 -38.238 -28.862 1.00 24.75 136 GLU B CA 1
ATOM 2292 C C . GLU B 1 157 ? 6.316 -38.938 -29.718 1.00 22.52 136 GLU B C 1
ATOM 2293 O O . GLU B 1 157 ? 5.350 -38.311 -30.177 1.00 21.00 136 GLU B O 1
ATOM 2299 N N . ARG B 1 158 ? 6.505 -40.243 -29.905 1.00 21.24 137 ARG B N 1
ATOM 2300 C CA . ARG B 1 158 ? 5.484 -41.098 -30.493 1.00 21.41 137 ARG B CA 1
ATOM 2301 C C . ARG B 1 158 ? 5.036 -42.085 -29.415 1.00 20.88 137 ARG B C 1
ATOM 2302 O O . ARG B 1 158 ? 5.871 -42.705 -28.744 1.00 21.04 137 ARG B O 1
ATOM 2310 N N . VAL B 1 159 ? 3.719 -42.212 -29.243 1.00 19.53 138 VAL B N 1
ATOM 2311 C CA . VAL B 1 159 ? 3.138 -42.861 -28.066 1.00 19.80 138 VAL B CA 1
ATOM 2312 C C . VAL B 1 159 ? 2.008 -43.823 -28.467 1.00 21.30 138 VAL B C 1
ATOM 2313 O O . VAL B 1 159 ? 1.237 -43.531 -29.381 1.00 21.32 138 VAL B O 1
ATOM 2317 N N . VAL B 1 160 ? 1.924 -44.975 -27.803 1.00 22.41 139 VAL B N 1
ATOM 2318 C CA . VAL B 1 160 ? 0.785 -45.879 -27.970 1.00 22.73 139 VAL B CA 1
ATOM 2319 C C . VAL B 1 160 ? -0.056 -45.821 -26.698 1.00 23.45 139 VAL B C 1
ATOM 2320 O O . VAL B 1 160 ? 0.481 -45.965 -25.599 1.00 24.85 139 VAL B O 1
ATOM 2324 N N . TYR B 1 161 ? -1.362 -45.592 -26.832 1.00 22.89 140 TYR B N 1
ATOM 2325 C CA . TYR B 1 161 ? -2.241 -45.529 -25.662 1.00 22.60 140 TYR B CA 1
ATOM 2326 C C . TYR B 1 161 ? -2.964 -46.849 -25.438 1.00 23.56 140 TYR B C 1
ATOM 2327 O O . TYR B 1 161 ? -3.282 -47.568 -26.392 1.00 23.82 140 TYR B O 1
ATOM 2336 N N . PHE B 1 162 ? -3.198 -47.171 -24.168 1.00 24.15 141 PHE B N 1
ATOM 2337 C CA . PHE B 1 162 ? -3.905 -48.386 -23.789 1.00 25.49 141 PHE B CA 1
ATOM 2338 C C . PHE B 1 162 ? -4.984 -48.013 -22.793 1.00 25.76 141 PHE B C 1
ATOM 2339 O O . PHE B 1 162 ? -4.964 -46.916 -22.227 1.00 24.28 141 PHE B O 1
ATOM 2347 N N . LYS B 1 163 ? -5.920 -48.928 -22.578 1.00 28.50 142 LYS B N 1
ATOM 2348 C CA . LYS B 1 163 ? -6.904 -48.777 -21.517 1.00 30.11 142 LYS B CA 1
ATOM 2349 C C . LYS B 1 163 ? -7.619 -50.091 -21.274 1.00 31.81 142 LYS B C 1
ATOM 2350 O O . LYS B 1 163 ? -7.615 -50.984 -22.126 1.00 32.39 142 LYS B O 1
ATOM 2356 N N . LYS B 1 164 ? -8.228 -50.204 -20.100 1.00 33.82 143 LYS B N 1
ATOM 2357 C CA . LYS B 1 164 ? -9.059 -51.346 -19.768 1.00 37.24 143 LYS B CA 1
ATOM 2358 C C . LYS B 1 164 ? -10.218 -50.836 -18.918 1.00 38.55 143 LYS B C 1
ATOM 2359 O O . LYS B 1 164 ? -10.135 -49.749 -18.338 1.00 35.70 143 LYS B O 1
ATOM 2365 N N . ASN B 1 165 ? -11.302 -51.600 -18.857 1.00 43.02 144 ASN B N 1
ATOM 2366 C CA . ASN B 1 165 ? -12.421 -51.243 -17.992 1.00 46.50 144 ASN B CA 1
ATOM 2367 C C . ASN B 1 165 ? -12.127 -51.573 -16.533 1.00 48.76 144 ASN B C 1
ATOM 2368 O O . ASN B 1 165 ? -11.450 -52.558 -16.236 1.00 50.40 144 ASN B O 1
ATOM 2373 N N . ILE B 1 166 ? -12.638 -50.749 -15.624 1.00 49.50 145 ILE B N 1
ATOM 2374 C CA . ILE B 1 166 ? -12.513 -51.027 -14.199 1.00 52.36 145 ILE B CA 1
ATOM 2375 C C . ILE B 1 166 ? -13.812 -51.636 -13.680 1.00 56.99 145 ILE B C 1
ATOM 2376 O O . ILE B 1 166 ? -14.829 -50.947 -13.559 1.00 58.10 145 ILE B O 1
ATOM 2381 N N . GLY B 1 167 ? -13.775 -52.931 -13.380 1.00 59.57 146 GLY B N 1
ATOM 2382 C CA . GLY B 1 167 ? -14.951 -53.631 -12.900 1.00 64.15 146 GLY B CA 1
ATOM 2383 C C . GLY B 1 167 ? -15.096 -53.568 -11.391 1.00 66.89 146 GLY B C 1
ATOM 2384 O O . GLY B 1 167 ? -14.105 -53.584 -10.661 1.00 66.66 146 GLY B O 1
#

GO terms:
  GO:0046677 response to antibiotic (P, IDA)
  GO:0047663 aminoglycoside 6'-N-acetyltransferase activity (F, IDA)

Sequence (295 aa):
GMNIMPISESQLSDWLALRCLLWPDHEDVHLQEMRQLITQAHRLQLLAYTDTQQAIAMLEASIRYEYVNGTQTSPVAFLEGIFVLPEYRRSGIATGLVQQVEIWAKQFACTEFASDAALDNQISHAMHQQALGFHETERVVYFKKNIGQGMNIMPISESQLSDWLALRCLLWPDHHEDVHLQEMRQLITQAHRLQLLAYTDTQQAIAMLEASIRYEYVNGTQTSPVAFLEGIFVLPEYRRSGIATGLVQQVEIWAKQFACTEFASDAALDNQISHAMHQALGFHETERVVYFKKNIG

Nearest PDB structures (foldseek):
  4e8o-assembly1_A  TM=1.001E+00  e=1.215E-27  Acinetobacter baumannii
  4f0y-assembly1_B  TM=9.890E-01  e=5.272E-22  Acinetobacter haemolyticus
  2vbq-assembly1_A  TM=9.464E-01  e=1.083E-17  Salmonella enterica
  1s60-assembly1_A-2  TM=9.568E-01  e=4.982E-16  Salmonella enterica subsp. enterica serovar Enteritidis
  1s5k-assembly1_B  TM=9.458E-01  e=6.477E-14  Salmonella enterica subsp. enterica serovar Enteritidis

InterPro domains:
  IPR000182 GNAT domain [PF00583] (14-132)
  IPR000182 GNAT domain [PS51186] (1-146)
  IPR016181 Acyl-CoA N-acyltransferase [SSF55729] (1-141)
  IPR024170 Aminoglycoside N6-acetyltransferase [PIRSF000452] (2-145)

B-factor: mean 37.26, std 13.02, range [17.16, 96.68]

Foldseek 3Di:
DKDKDWDDLVCVPLVQVQVCVFPPDDRVVSNVVVVVQSPDPQKTKMFIADPVRHTFKIWIKGWDQDDDPQDDDPTAIETPDIDGHPVCVVVCVVLVVVVVSVVSGVVVVHDHYYYDDDPPPVVVVVVCVVSPHDDRDDDDDDDDDDD/DFKDKDWDDPVCLVLVLVQVCVFPPDDSVVSVVVVVVQSVDLQKTKMFMATPVRHTFKMWIKGFDADDDPQDDDPGAIETPDIDGHPVCVVVCVVLVVVVVVVVSVVVVVHPHYYYDDPPPCVVVVVVCVVNVHDDRDDDDDDDDDDD

Organism: Acinetobacter baumannii (NCBI:txid470)

Solvent-accessible surface area: 15227 Å² total; per-residue (Å²): 103,65,82,48,55,98,9,52,115,105,37,34,89,50,0,22,57,8,4,33,102,50,88,117,78,138,108,104,69,6,57,115,76,0,139,106,10,50,116,63,84,77,40,24,13,5,0,0,16,16,117,114,146,83,12,0,0,0,0,1,0,3,2,25,117,42,121,10,18,12,9,149,57,79,27,2,0,14,7,47,9,13,26,8,26,81,130,60,128,239,65,40,13,18,64,18,0,5,99,76,0,24,94,39,0,88,141,58,85,4,79,7,0,0,1,34,9,49,42,132,66,138,144,15,20,65,69,7,96,84,20,45,3,93,72,40,61,93,6,0,9,0,25,34,98,19,73,212,42,72,72,43,59,95,13,51,109,103,30,14,87,53,0,26,55,9,4,48,95,50,91,110,84,140,109,98,76,6,54,115,73,0,117,103,9,49,114,61,85,75,39,25,14,5,0,0,16,23,84,96,147,103,17,3,0,0,0,1,0,2,2,23,127,41,122,8,22,9,8,154,61,74,25,2,0,13,6,48,8,14,29,8,44,80,126,65,133,230,56,35,16,17,62,20,0,4,98,75,0,25,106,37,0,110,156,58,84,4,54,11,0,0,2,33,11,50,41,131,65,138,145,14,18,61,68,5,106,84,24,45,5,95,66,40,66,93,5,0,11,2,18,32,116,14,83